Protein AF-A0A5P0ZU91-F1 (afdb_monomer)

Nearest PDB structures (foldseek):
  8chb-assembly1_B  TM=2.399E-01  e=6.945E+00  Bacillus subtilis

Organism: NCBI:txid2584183

InterPro domains:
  IPR060765 Conserved hypothetical integral membrane protein [PF27792] (5-206)

Foldseek 3Di:
DVVVVVVVVVVVVVVVVVVVVVVVVVCVCVPQLQDADQDPPPRDHHDVVSVVVVVVVVVLVVCCVPDPVSVVVCCCQCPVVLVVNLVVLLVVLLVVLVVCLVVDQDCDDDPLNLLLVCLVCVPDPVNVVNCVVVVVCVVVSVVLNVVCVVVVDSDSSVVLVVLSVVLVVVLVVVLVVCCVVPVVCSSVSSVVSSVVSNPDPCSSRD

Secondary structure (DSSP, 8-state):
-HHHHHHHHHHHHHHHHHHHHHHHHHHHHT-GGG-SS--TTT--PPPHHHHHHHHHHHHHHHHHHH-HHHHHHHIIIIIITHHHHHHHHHHHHHHHHHHHHHH------HHHHHHHHHHH-TT-HHHHHHHHH-GGGHHHHHHHHHHHHHHT---HHHHHHHHHHHHHHHHHHHHHHHHHH-GGGHHHHHHHHHHHHHH-GGGG--

Radius of gyration: 22.13 Å; Cα contacts (8 Å, |Δi|>4): 139; chains: 1; bounding box: 52×50×60 Å

Mean predicted aligned error: 8.79 Å

Solvent-accessible surface area (backbone atoms only — not comparable to full-atom values): 11276 Å² total; per-residue (Å²): 109,73,67,60,52,51,52,50,51,54,49,52,51,49,52,53,48,52,52,52,51,48,51,53,52,51,53,54,69,68,29,64,75,62,38,86,48,70,35,93,85,77,70,52,42,35,52,72,64,60,55,51,52,52,50,50,54,48,49,52,51,51,44,44,71,72,32,70,67,52,34,53,51,50,42,45,45,65,58,75,38,19,64,61,48,22,51,52,49,34,51,52,36,54,53,49,51,54,52,42,51,73,78,46,66,71,88,52,68,70,69,54,30,48,42,60,47,34,72,79,42,60,84,38,69,67,40,46,53,49,44,70,76,40,57,80,50,50,62,56,37,51,52,53,41,52,52,25,69,74,71,75,50,87,49,68,62,57,40,25,49,49,37,42,51,53,53,51,48,52,51,48,53,52,48,49,53,40,41,73,77,40,62,86,50,34,39,59,52,36,44,54,48,31,57,50,62,70,70,44,73,61,42,61,58,94

pLDDT: mean 86.0, std 11.94, range [52.81, 96.5]

Structure (mmCIF, N/CA/C/O backbone):
data_AF-A0A5P0ZU91-F1
#
_entry.id   AF-A0A5P0ZU91-F1
#
loop_
_atom_site.group_PDB
_atom_site.id
_atom_site.type_symbol
_atom_site.label_atom_id
_atom_site.label_alt_id
_atom_site.label_comp_id
_atom_site.label_asym_id
_atom_site.label_entity_id
_atom_site.label_seq_id
_atom_site.pdbx_PDB_ins_code
_atom_site.Cartn_x
_atom_site.Cartn_y
_atom_site.Cartn_z
_atom_site.occupancy
_atom_site.B_iso_or_equiv
_atom_site.auth_seq_id
_atom_site.auth_comp_id
_atom_site.auth_asym_id
_atom_site.auth_atom_id
_atom_site.pdbx_PDB_model_num
ATOM 1 N N . MET A 1 1 ? 18.262 -10.920 35.651 1.00 60.38 1 MET A N 1
ATOM 2 C CA . MET A 1 1 ? 18.968 -10.181 34.572 1.00 60.38 1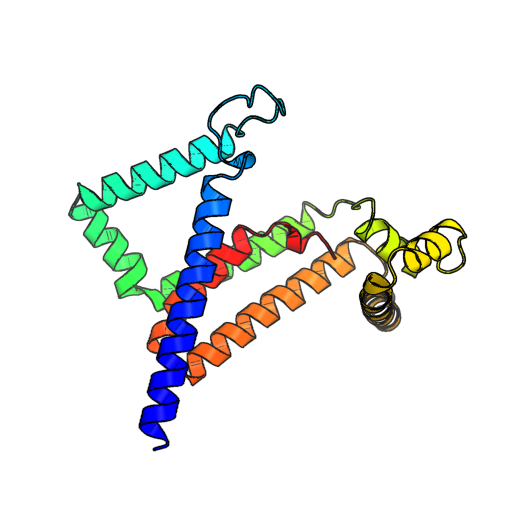 MET A CA 1
ATOM 3 C C . MET A 1 1 ? 18.193 -10.155 33.254 1.00 60.38 1 MET A C 1
ATOM 5 O O . MET A 1 1 ? 17.908 -9.066 32.777 1.00 60.38 1 MET A O 1
ATOM 9 N N . ARG A 1 2 ? 17.773 -11.308 32.711 1.00 70.50 2 ARG A N 1
ATOM 10 C CA . ARG A 1 2 ? 17.067 -11.428 31.415 1.00 70.50 2 ARG A CA 1
ATOM 11 C C . ARG A 1 2 ? 15.821 -10.535 31.274 1.00 70.50 2 ARG A C 1
ATOM 13 O O . ARG A 1 2 ? 15.643 -9.883 30.256 1.00 70.50 2 ARG A O 1
ATOM 20 N N . GLN A 1 3 ? 15.014 -10.431 32.329 1.00 78.44 3 GLN A N 1
ATOM 21 C CA . GLN A 1 3 ? 13.790 -9.619 32.344 1.00 78.44 3 GLN A CA 1
ATOM 22 C C . GLN A 1 3 ? 14.068 -8.106 32.416 1.00 78.44 3 GLN A C 1
ATOM 24 O O . GLN A 1 3 ? 13.393 -7.325 31.757 1.00 78.44 3 GLN A O 1
ATOM 29 N N . LYS A 1 4 ? 15.108 -7.688 33.157 1.00 78.00 4 LYS A N 1
ATOM 30 C CA . LYS A 1 4 ? 15.553 -6.282 33.198 1.00 78.00 4 LYS A CA 1
ATOM 31 C C . LYS A 1 4 ? 16.120 -5.844 31.845 1.00 78.00 4 LYS A C 1
ATOM 33 O O . LYS A 1 4 ? 15.779 -4.765 31.381 1.00 78.00 4 LYS A O 1
ATOM 38 N N . LEU A 1 5 ? 16.913 -6.705 31.198 1.00 82.38 5 LEU A N 1
ATOM 39 C CA . LEU A 1 5 ? 17.454 -6.459 29.858 1.00 82.38 5 LEU A CA 1
ATOM 40 C C . LEU A 1 5 ? 16.337 -6.373 28.803 1.00 82.38 5 LEU A C 1
ATOM 42 O O . LEU A 1 5 ? 16.331 -5.453 27.993 1.00 82.38 5 LEU A O 1
ATOM 46 N N . PHE A 1 6 ? 15.361 -7.286 28.850 1.00 84.88 6 PHE A N 1
ATOM 47 C CA . PHE A 1 6 ? 14.199 -7.270 27.957 1.00 84.88 6 PHE A CA 1
ATOM 48 C C . PHE A 1 6 ? 13.349 -6.005 28.136 1.00 84.88 6 PHE A C 1
ATOM 50 O O . PHE A 1 6 ? 12.996 -5.352 27.158 1.00 84.88 6 PHE A O 1
ATOM 57 N N . ASN A 1 7 ? 13.065 -5.617 29.382 1.00 86.50 7 ASN A N 1
ATOM 58 C CA . ASN A 1 7 ? 12.295 -4.407 29.671 1.00 86.50 7 ASN A CA 1
ATOM 59 C C . ASN A 1 7 ? 13.041 -3.138 29.248 1.00 86.50 7 ASN A C 1
ATOM 61 O O . ASN A 1 7 ? 12.424 -2.242 28.679 1.00 86.50 7 ASN A O 1
ATOM 65 N N . PHE A 1 8 ? 14.355 -3.080 29.482 1.00 90.19 8 PHE A N 1
ATOM 66 C CA . PHE A 1 8 ? 15.200 -1.982 29.021 1.00 90.19 8 PHE A CA 1
ATOM 67 C C . PHE A 1 8 ? 15.188 -1.884 27.492 1.00 90.19 8 PHE A C 1
ATOM 69 O O . PHE A 1 8 ? 14.851 -0.835 26.959 1.00 90.19 8 PHE A O 1
ATOM 76 N N . SER A 1 9 ? 15.437 -2.993 26.787 1.00 88.44 9 SER A N 1
ATOM 77 C CA . SER A 1 9 ? 15.408 -3.047 25.321 1.00 88.44 9 SER A CA 1
ATOM 78 C C . SER A 1 9 ? 14.051 -2.623 24.749 1.00 88.44 9 SER A C 1
ATOM 80 O O . SER A 1 9 ? 13.999 -1.779 23.859 1.00 88.44 9 SER A O 1
ATOM 82 N N . ASN A 1 10 ? 12.945 -3.130 25.300 1.00 89.19 10 ASN A N 1
ATOM 83 C CA . ASN A 1 10 ? 11.598 -2.751 24.873 1.00 89.19 10 ASN A CA 1
ATOM 84 C C . ASN A 1 10 ? 11.316 -1.260 25.125 1.00 89.19 10 ASN A C 1
ATOM 86 O O . ASN A 1 10 ? 10.694 -0.592 24.302 1.00 89.19 10 ASN A O 1
ATOM 90 N N . HIS A 1 11 ? 11.786 -0.714 26.249 1.00 91.38 11 HIS A N 1
ATOM 91 C CA . HIS A 1 11 ? 11.653 0.710 26.538 1.00 91.38 11 HIS A CA 1
ATOM 92 C C . HIS A 1 11 ? 12.468 1.561 25.557 1.00 91.38 11 HIS A C 1
ATOM 94 O O . HIS A 1 11 ? 11.919 2.483 24.960 1.00 91.38 11 HIS A O 1
ATOM 100 N N . SER A 1 12 ? 13.734 1.212 25.317 1.00 91.56 12 SER A N 1
ATOM 101 C CA . SER A 1 12 ? 14.592 1.894 24.343 1.00 91.56 12 SER A CA 1
ATOM 102 C C . SER A 1 12 ? 14.004 1.852 22.932 1.00 91.56 12 SER A C 1
ATOM 104 O O . SER A 1 12 ? 13.949 2.884 22.270 1.00 91.56 12 SER A O 1
ATOM 106 N N . LEU A 1 13 ? 13.496 0.694 22.490 1.00 91.06 13 LEU A N 1
ATOM 107 C CA . LEU A 1 13 ? 12.830 0.553 21.192 1.00 91.06 13 LEU A CA 1
ATOM 108 C C . LEU A 1 13 ? 11.605 1.462 21.078 1.00 91.06 13 LEU A C 1
ATOM 110 O O . LEU A 1 13 ? 11.437 2.123 20.059 1.00 91.06 13 LEU A O 1
ATOM 114 N N . LYS A 1 14 ? 10.777 1.547 22.125 1.00 92.00 14 LYS A N 1
ATOM 115 C CA . LYS A 1 14 ? 9.625 2.460 22.145 1.00 92.00 14 LYS A CA 1
ATOM 116 C C . LYS A 1 14 ? 10.047 3.921 22.076 1.00 92.00 14 LYS A C 1
ATOM 118 O O . LYS A 1 14 ? 9.427 4.678 21.343 1.00 92.00 14 LYS A O 1
ATOM 123 N N . VAL A 1 15 ? 11.091 4.315 22.806 1.00 94.44 15 VAL A N 1
ATOM 124 C CA . VAL A 1 15 ? 11.607 5.692 22.773 1.00 94.44 15 VAL A CA 1
ATOM 125 C C . VAL A 1 15 ? 12.095 6.047 21.369 1.00 94.44 15 VAL A C 1
ATOM 127 O O . VAL A 1 15 ? 11.668 7.061 20.824 1.00 94.44 15 VAL A O 1
ATOM 130 N N . ILE A 1 16 ? 12.917 5.190 20.754 1.00 94.06 16 ILE A N 1
ATOM 131 C CA . ILE A 1 16 ? 13.399 5.394 19.380 1.00 94.06 16 ILE A CA 1
ATOM 132 C C . ILE A 1 16 ? 12.218 5.466 18.408 1.00 94.06 16 ILE A C 1
ATOM 134 O O . ILE A 1 16 ? 12.143 6.392 17.603 1.00 94.06 16 ILE A O 1
ATOM 138 N N . PHE A 1 17 ? 11.266 4.536 18.516 1.00 91.56 17 PHE A N 1
ATOM 139 C CA . PHE A 1 17 ? 10.064 4.522 17.687 1.00 91.56 17 PHE A CA 1
ATOM 140 C C . PHE A 1 17 ? 9.260 5.819 17.824 1.00 91.56 17 PHE A C 1
ATOM 142 O O . PHE A 1 17 ? 8.906 6.415 16.814 1.00 91.56 17 PHE A O 1
ATOM 149 N N . TYR A 1 18 ? 9.010 6.299 19.045 1.00 92.31 18 TYR A N 1
ATOM 150 C CA . TYR A 1 18 ? 8.267 7.540 19.260 1.00 92.31 18 TYR A CA 1
ATOM 151 C C . TYR A 1 18 ? 9.002 8.766 18.726 1.00 92.31 18 TYR A C 1
ATOM 153 O O . TYR A 1 18 ? 8.351 9.637 18.154 1.00 92.31 18 TYR A O 1
ATOM 161 N N . ILE A 1 19 ? 10.331 8.835 18.855 1.00 94.38 19 ILE A N 1
ATOM 162 C CA . ILE A 1 19 ? 11.127 9.927 18.278 1.00 94.38 19 ILE A CA 1
ATOM 163 C C . ILE A 1 19 ? 10.996 9.921 16.755 1.00 94.38 19 ILE A C 1
ATOM 165 O O . ILE A 1 19 ? 10.623 10.938 16.174 1.00 94.38 19 ILE A O 1
ATOM 169 N N . LEU A 1 20 ? 11.249 8.777 16.113 1.00 91.31 20 LEU A N 1
ATOM 170 C CA . LEU A 1 20 ? 11.161 8.653 14.657 1.00 91.31 20 LEU A CA 1
ATOM 171 C C . LEU A 1 20 ? 9.749 8.960 14.158 1.00 91.31 20 LEU A C 1
ATOM 173 O O . LEU A 1 20 ? 9.591 9.742 13.229 1.00 91.31 20 LEU A O 1
ATOM 177 N N . PHE A 1 21 ? 8.725 8.423 14.820 1.00 87.56 21 PHE A N 1
ATOM 178 C CA . PHE A 1 21 ? 7.332 8.671 14.466 1.00 87.56 21 PHE A CA 1
ATOM 179 C C . PHE A 1 21 ? 6.947 10.148 14.629 1.00 87.56 21 PHE A C 1
ATOM 181 O O . PHE A 1 21 ? 6.262 10.709 13.775 1.00 87.56 21 PHE A O 1
ATOM 188 N N . THR A 1 22 ? 7.430 10.807 15.687 1.00 89.94 22 THR A N 1
ATOM 189 C CA . THR A 1 22 ? 7.217 12.247 15.901 1.00 89.94 22 THR A CA 1
ATOM 190 C C . THR A 1 22 ? 7.890 13.069 14.808 1.00 89.94 22 THR A C 1
ATOM 192 O O . THR A 1 22 ? 7.272 13.988 14.277 1.00 89.94 22 THR A O 1
ATOM 195 N N . LEU A 1 23 ? 9.123 12.723 14.424 1.00 87.69 23 LEU A N 1
ATOM 196 C CA . LEU A 1 23 ? 9.821 13.370 13.312 1.00 87.69 23 LEU A CA 1
ATOM 197 C C . LEU A 1 23 ? 9.070 13.172 11.992 1.00 87.69 23 LEU A C 1
ATOM 199 O O . LEU A 1 23 ? 8.860 14.141 11.270 1.00 87.69 23 LEU A O 1
ATOM 203 N N . THR A 1 24 ? 8.603 11.955 11.696 1.00 85.31 24 THR A N 1
ATOM 204 C CA . THR A 1 24 ? 7.771 11.682 10.516 1.00 85.31 24 THR A CA 1
ATOM 205 C C . THR A 1 24 ? 6.521 12.557 10.508 1.00 85.31 24 THR A C 1
ATOM 207 O O . THR A 1 24 ? 6.212 13.167 9.488 1.00 85.31 24 THR A O 1
ATOM 210 N N . PHE A 1 25 ? 5.826 12.671 11.641 1.00 80.38 25 PHE A N 1
ATOM 211 C CA . PHE A 1 25 ? 4.636 13.511 11.752 1.00 80.38 25 PHE A CA 1
ATOM 212 C C . PHE A 1 25 ? 4.958 15.003 11.585 1.00 80.38 25 PHE A C 1
ATOM 214 O O . PHE A 1 25 ? 4.261 15.704 10.857 1.00 80.38 25 PHE A O 1
ATOM 221 N N . PHE A 1 26 ? 6.043 15.484 12.195 1.00 81.88 26 PHE A N 1
ATOM 222 C CA . PHE A 1 26 ? 6.505 16.864 12.055 1.00 81.88 26 PHE A CA 1
ATOM 223 C C . PHE A 1 26 ? 6.854 17.209 10.600 1.00 81.88 26 PHE A C 1
ATOM 225 O O . PHE A 1 26 ? 6.400 18.230 10.082 1.00 81.88 26 PHE A O 1
ATOM 232 N N . PHE A 1 27 ? 7.599 16.345 9.905 1.00 79.88 27 PHE A N 1
ATOM 233 C CA . PHE A 1 27 ? 7.937 16.548 8.493 1.00 79.88 27 PHE A CA 1
ATOM 234 C C . PHE A 1 27 ? 6.729 16.409 7.567 1.00 79.88 27 PHE A C 1
ATOM 236 O O . PHE A 1 27 ? 6.636 17.133 6.580 1.00 79.88 27 PHE A O 1
ATOM 243 N N . ALA A 1 28 ? 5.775 15.535 7.893 1.00 74.75 28 ALA A N 1
ATOM 244 C CA . ALA A 1 28 ? 4.511 15.469 7.173 1.00 74.75 28 ALA A CA 1
ATOM 245 C C . ALA A 1 28 ? 3.740 16.792 7.311 1.00 74.75 28 ALA A C 1
ATOM 247 O O . ALA A 1 28 ? 3.370 17.380 6.304 1.00 74.75 28 ALA A O 1
ATOM 248 N N . LEU A 1 29 ? 3.573 17.318 8.529 1.00 69.50 29 LEU A N 1
ATOM 249 C CA . LEU A 1 29 ? 2.865 18.584 8.768 1.00 69.50 29 LEU A CA 1
ATOM 250 C C . LEU A 1 29 ? 3.550 19.806 8.148 1.00 69.50 29 LEU A C 1
ATOM 252 O O . LEU A 1 29 ? 2.875 20.739 7.727 1.00 69.50 29 LEU A O 1
ATOM 256 N N . THR A 1 30 ? 4.880 19.807 8.098 1.00 69.69 30 THR A N 1
ATOM 257 C CA . THR A 1 30 ? 5.675 20.878 7.475 1.00 69.69 30 THR A CA 1
ATOM 258 C C . THR A 1 30 ? 5.903 20.656 5.979 1.00 69.69 30 THR A C 1
ATOM 260 O O . THR A 1 30 ? 6.582 21.455 5.333 1.00 69.69 30 THR A O 1
ATOM 263 N N . SER A 1 31 ? 5.328 19.592 5.406 1.00 71.12 31 SER A N 1
ATOM 264 C CA . SER A 1 31 ? 5.441 19.307 3.982 1.00 71.12 31 SER A CA 1
ATOM 265 C C . SER A 1 31 ? 4.812 20.438 3.165 1.00 71.12 31 SER A C 1
ATOM 267 O O . SER A 1 31 ? 3.667 20.816 3.430 1.00 71.12 31 SER A O 1
ATOM 269 N N . PRO A 1 32 ? 5.487 20.932 2.112 1.00 66.62 32 PRO A N 1
ATOM 270 C CA . PRO A 1 32 ? 4.914 21.941 1.226 1.00 66.62 32 PRO A CA 1
ATOM 271 C C . PRO A 1 32 ? 3.617 21.470 0.551 1.00 66.62 32 PRO A C 1
ATOM 273 O O . PRO A 1 32 ? 2.788 22.298 0.194 1.00 66.62 32 PRO A O 1
ATOM 276 N N . ASN A 1 33 ? 3.396 20.153 0.457 1.00 63.88 33 ASN A N 1
ATOM 277 C CA . ASN A 1 33 ? 2.173 19.560 -0.090 1.00 63.88 33 ASN A CA 1
ATOM 278 C C . ASN A 1 33 ? 0.939 19.727 0.820 1.00 63.88 33 ASN A C 1
ATOM 280 O O . ASN A 1 33 ? -0.178 19.489 0.369 1.00 63.88 33 ASN A O 1
ATOM 284 N N . LEU A 1 34 ? 1.128 20.100 2.092 1.00 58.69 34 LEU A N 1
ATOM 285 C CA . LEU A 1 34 ? 0.064 20.319 3.081 1.00 58.69 34 LEU A CA 1
ATOM 286 C C . LEU A 1 34 ? -0.166 21.808 3.403 1.00 58.69 34 LEU A C 1
ATOM 288 O O . LEU A 1 34 ? -1.088 22.131 4.152 1.00 58.69 34 LEU A O 1
ATOM 292 N N . ILE A 1 35 ? 0.624 22.723 2.825 1.00 60.38 35 ILE A N 1
ATOM 293 C CA . ILE A 1 35 ? 0.471 24.172 3.024 1.00 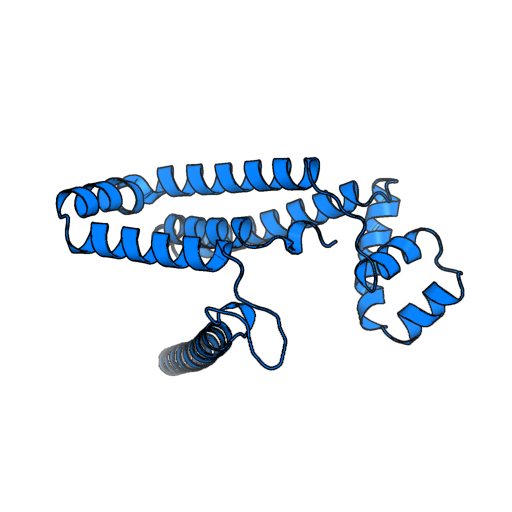60.38 35 ILE A CA 1
ATOM 294 C C . ILE A 1 35 ? -0.768 24.664 2.273 1.00 60.38 35 ILE A C 1
ATOM 296 O O . ILE A 1 35 ? -0.815 24.605 1.046 1.00 60.38 35 ILE A O 1
ATOM 300 N N . LEU A 1 36 ? -1.765 25.157 3.014 1.00 56.59 36 LEU A N 1
ATOM 301 C CA . LEU A 1 36 ? -3.002 25.738 2.481 1.00 56.59 36 LEU A CA 1
ATOM 302 C C . LEU A 1 36 ? -2.727 27.038 1.704 1.00 56.59 36 LEU A C 1
ATOM 304 O O . LEU A 1 36 ? -2.353 28.041 2.307 1.00 56.59 36 LEU A O 1
ATOM 308 N N . GLY A 1 37 ? -2.945 27.019 0.383 1.00 57.22 37 GLY A N 1
ATOM 309 C CA . GLY A 1 37 ? -2.716 28.152 -0.527 1.00 57.22 37 GLY A CA 1
ATOM 310 C C . GLY A 1 37 ? -1.438 28.043 -1.368 1.00 57.22 37 GLY A C 1
ATOM 311 O O . GLY A 1 37 ? -0.634 27.131 -1.183 1.00 57.22 37 GLY A O 1
ATOM 312 N N . ASP A 1 38 ? -1.263 28.962 -2.321 1.00 55.81 38 ASP A N 1
ATOM 313 C CA . ASP A 1 38 ? -0.075 29.005 -3.179 1.00 55.81 38 ASP A CA 1
ATOM 314 C C . ASP A 1 38 ? 1.176 29.329 -2.359 1.00 55.81 38 ASP A C 1
ATOM 316 O O . ASP A 1 38 ? 1.286 30.378 -1.720 1.00 55.81 38 ASP A O 1
ATOM 320 N N . ASN A 1 39 ? 2.163 28.438 -2.408 1.00 55.66 39 ASN A N 1
ATOM 321 C CA . ASN A 1 39 ? 3.484 28.735 -1.884 1.00 55.66 39 ASN A CA 1
ATOM 322 C C . ASN A 1 39 ? 4.159 29.781 -2.789 1.00 55.66 39 ASN A C 1
ATOM 324 O O . ASN A 1 39 ? 4.416 29.519 -3.965 1.00 55.66 39 ASN A O 1
ATOM 328 N N . ALA A 1 40 ? 4.478 30.957 -2.240 1.00 55.75 40 ALA A N 1
ATOM 329 C CA . ALA A 1 40 ? 5.068 32.075 -2.982 1.00 55.75 40 ALA A CA 1
ATOM 330 C C . ALA A 1 40 ? 6.418 31.744 -3.656 1.00 55.75 40 ALA A C 1
ATOM 332 O O . ALA A 1 40 ? 6.814 32.429 -4.597 1.00 55.75 40 ALA A O 1
ATOM 333 N N . VAL A 1 41 ? 7.116 30.697 -3.197 1.00 56.94 41 VAL A N 1
ATOM 334 C CA . VAL A 1 41 ? 8.435 30.289 -3.708 1.00 56.94 41 VAL A CA 1
ATOM 335 C C . VAL A 1 41 ? 8.329 29.141 -4.713 1.00 56.94 41 VAL A C 1
ATOM 337 O O . VAL A 1 41 ? 8.971 29.183 -5.758 1.00 56.94 41 VAL A O 1
ATOM 340 N N . THR A 1 42 ? 7.518 28.117 -4.431 1.00 56.88 42 THR A N 1
ATOM 341 C CA . THR A 1 42 ? 7.423 26.922 -5.292 1.00 56.88 42 THR A CA 1
ATOM 342 C C . THR A 1 42 ? 6.265 26.971 -6.287 1.00 56.88 42 THR A C 1
ATOM 344 O O . THR A 1 42 ? 6.245 26.157 -7.205 1.00 56.88 42 THR A O 1
ATOM 347 N N . LYS A 1 43 ? 5.303 27.896 -6.123 1.00 54.56 43 LYS A N 1
ATOM 348 C CA . LYS A 1 43 ? 4.022 27.959 -6.862 1.00 54.56 43 LYS A CA 1
ATOM 349 C C . LYS A 1 43 ? 3.218 26.650 -6.847 1.00 54.56 43 LYS A C 1
ATOM 351 O O . LYS A 1 43 ? 2.323 26.460 -7.663 1.00 54.56 43 LYS A O 1
ATOM 356 N N . ILE A 1 44 ? 3.547 25.738 -5.934 1.00 53.16 44 ILE A N 1
ATOM 357 C CA . ILE A 1 44 ? 2.823 24.490 -5.718 1.00 53.16 44 ILE A CA 1
ATOM 358 C C . ILE A 1 44 ? 1.935 24.741 -4.507 1.00 53.16 44 ILE A C 1
ATOM 360 O O . ILE A 1 44 ? 2.423 24.802 -3.378 1.00 53.16 44 ILE A O 1
ATOM 364 N N . GLY A 1 45 ? 0.652 24.979 -4.765 1.00 52.81 45 GLY A N 1
ATOM 365 C CA . GLY A 1 45 ? -0.374 25.070 -3.738 1.00 52.81 45 GLY A CA 1
ATOM 366 C C . GLY A 1 45 ? -0.926 23.697 -3.363 1.00 52.81 45 GLY A C 1
ATOM 367 O O . GLY A 1 45 ? -0.878 22.743 -4.144 1.00 52.81 45 GLY A O 1
ATOM 368 N N . THR A 1 46 ? -1.485 23.596 -2.162 1.00 53.78 46 THR A N 1
ATOM 369 C CA . THR A 1 46 ? -2.381 22.486 -1.796 1.00 53.78 46 THR A CA 1
ATOM 370 C C . THR A 1 46 ? -3.492 22.355 -2.828 1.00 53.78 46 THR A C 1
ATOM 372 O O . THR A 1 46 ? -4.186 23.313 -3.169 1.00 53.78 46 THR A O 1
ATOM 375 N N . THR A 1 47 ? -3.695 21.138 -3.318 1.00 61.53 47 THR A N 1
ATOM 376 C CA . THR A 1 47 ? -4.818 20.838 -4.203 1.00 61.53 47 THR A CA 1
ATOM 377 C C . THR A 1 47 ? -6.120 20.907 -3.401 1.00 61.53 47 THR A C 1
ATOM 379 O O . THR A 1 47 ? -6.171 20.488 -2.249 1.00 61.53 47 THR A O 1
ATOM 382 N N . ALA A 1 48 ? -7.213 21.392 -4.001 1.00 64.06 48 ALA A N 1
ATOM 383 C CA . ALA A 1 48 ? -8.542 21.4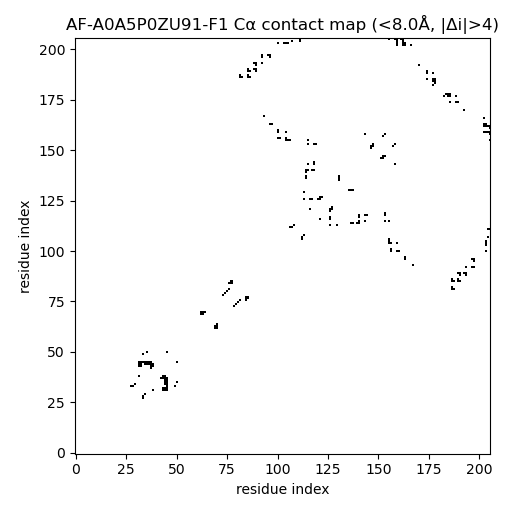23 -3.365 1.00 64.06 48 ALA A CA 1
ATOM 384 C C . ALA A 1 48 ? -8.928 20.081 -2.699 1.00 64.06 48 ALA A C 1
ATOM 386 O O . ALA A 1 48 ? -9.638 20.052 -1.697 1.00 64.06 48 ALA A O 1
ATOM 387 N N . VAL A 1 49 ? -8.386 18.978 -3.223 1.00 67.50 49 VAL A N 1
ATOM 388 C CA . VAL A 1 49 ? -8.484 17.620 -2.687 1.00 67.50 49 VAL A CA 1
ATOM 389 C C . VAL A 1 49 ? -7.984 17.518 -1.241 1.00 67.50 49 VAL A C 1
ATOM 391 O O . VAL A 1 49 ? -8.735 17.051 -0.387 1.00 67.50 49 VAL A O 1
ATOM 394 N N . SER A 1 50 ? -6.767 17.974 -0.919 1.00 69.19 50 SER A N 1
ATOM 395 C CA . SER A 1 50 ? -6.231 17.878 0.450 1.00 69.19 50 SER A CA 1
ATOM 396 C C . SER A 1 50 ? -7.049 18.709 1.438 1.00 69.19 50 SER A C 1
ATOM 398 O O . SER A 1 50 ? -7.315 18.261 2.552 1.00 69.19 50 SER A O 1
ATOM 400 N N . THR A 1 51 ? -7.522 19.883 1.013 1.00 72.75 51 THR A N 1
ATOM 401 C CA . THR A 1 51 ? -8.402 20.741 1.818 1.00 72.75 51 THR A CA 1
ATOM 402 C C . THR A 1 51 ? -9.734 20.057 2.114 1.00 72.75 51 THR A C 1
ATOM 404 O O . THR A 1 51 ? -10.169 20.037 3.264 1.00 72.75 51 THR A O 1
ATOM 407 N N . ILE A 1 52 ? -10.362 19.440 1.107 1.00 78.88 52 ILE A N 1
ATOM 408 C CA . ILE A 1 52 ? -11.604 18.672 1.279 1.00 78.88 52 ILE A CA 1
ATOM 409 C C . ILE A 1 52 ? -11.388 17.510 2.253 1.00 78.88 52 ILE A C 1
ATOM 411 O O . ILE A 1 52 ? -12.198 17.322 3.159 1.00 78.88 52 ILE A O 1
ATOM 415 N N . PHE A 1 53 ? -10.288 16.764 2.121 1.00 79.94 53 PHE A N 1
ATOM 416 C CA . PHE A 1 53 ? -9.965 15.667 3.036 1.00 79.94 53 PHE A CA 1
ATOM 417 C C . PHE A 1 53 ? -9.795 16.141 4.484 1.00 79.94 53 PHE A C 1
ATOM 419 O O . PHE A 1 53 ? -10.358 15.529 5.393 1.00 79.94 53 PHE A O 1
ATOM 426 N N . LEU A 1 54 ? -9.071 17.242 4.710 1.00 80.94 54 LEU A N 1
ATOM 427 C CA . LEU A 1 54 ? -8.886 17.812 6.048 1.00 80.94 54 LEU A CA 1
ATOM 428 C C . LEU A 1 54 ? -10.208 18.308 6.648 1.00 80.94 54 LEU A C 1
ATOM 430 O O . LEU A 1 54 ? -10.489 18.039 7.816 1.00 80.94 54 LEU A O 1
ATOM 434 N N . LEU A 1 55 ? -11.045 18.980 5.851 1.00 84.06 55 LEU A N 1
ATOM 435 C CA . LEU A 1 55 ? -12.365 19.441 6.288 1.00 84.06 55 LEU A CA 1
ATOM 436 C C . LEU A 1 55 ? -13.292 18.271 6.625 1.00 84.06 55 LEU A C 1
ATOM 438 O O . LEU A 1 55 ? -13.965 18.311 7.653 1.00 84.06 55 LEU A O 1
ATOM 442 N N . LEU A 1 56 ? -13.300 17.210 5.813 1.00 88.19 56 LEU A N 1
ATOM 443 C CA . LEU A 1 56 ? -14.064 15.993 6.093 1.00 88.19 56 LEU A CA 1
ATOM 444 C C . LEU A 1 56 ? -13.586 15.315 7.379 1.00 88.19 56 LEU A C 1
ATOM 446 O O . LEU A 1 56 ? -14.410 14.954 8.219 1.00 88.19 56 LEU A O 1
ATOM 450 N N . ALA A 1 57 ? -12.271 15.183 7.571 1.00 86.75 57 ALA A N 1
ATOM 451 C CA . ALA A 1 57 ? -11.706 14.616 8.791 1.00 86.75 57 ALA A CA 1
ATOM 452 C C . ALA A 1 57 ? -12.100 15.437 10.032 1.00 86.75 57 ALA A C 1
ATOM 454 O O . ALA A 1 57 ? -12.558 14.872 11.029 1.00 86.75 57 ALA A O 1
ATOM 455 N N . GLY A 1 58 ? -11.999 16.768 9.951 1.00 88.25 58 GLY A N 1
ATOM 456 C CA . GLY A 1 58 ? -12.425 17.681 11.012 1.00 88.25 58 GLY A CA 1
ATOM 457 C C . GLY A 1 58 ? -13.928 17.607 11.295 1.00 88.25 58 GLY A C 1
ATOM 458 O O . GLY A 1 58 ? -14.335 17.531 12.454 1.00 88.25 58 GLY A O 1
ATOM 459 N N . ALA A 1 59 ? -14.760 17.552 10.253 1.00 90.56 59 ALA A N 1
ATOM 460 C CA . ALA A 1 59 ? -16.209 17.424 10.382 1.00 90.56 59 ALA A CA 1
ATOM 461 C C . ALA A 1 59 ? -16.609 16.100 11.050 1.00 90.56 59 ALA A C 1
ATOM 463 O O . ALA A 1 59 ? -17.440 16.099 11.958 1.00 90.56 59 ALA A O 1
ATOM 464 N N . ILE A 1 60 ? -15.987 14.981 10.659 1.00 90.31 60 ILE A N 1
ATOM 465 C CA . ILE A 1 60 ? -16.203 13.672 11.292 1.00 90.31 60 ILE A CA 1
ATOM 466 C C . ILE A 1 60 ? -15.782 13.723 12.762 1.00 90.31 60 ILE A C 1
ATOM 468 O O . ILE A 1 60 ? -16.530 13.266 13.626 1.00 90.31 60 ILE A O 1
ATOM 472 N N . PHE A 1 61 ? -14.623 14.309 13.069 1.00 91.62 61 PHE A N 1
ATOM 473 C CA . PHE A 1 61 ? -14.156 14.449 14.446 1.00 91.62 61 PHE A CA 1
ATOM 474 C C . PHE A 1 61 ? -15.142 15.251 15.309 1.00 91.62 61 PHE A C 1
ATOM 476 O O . PHE A 1 61 ? -15.554 1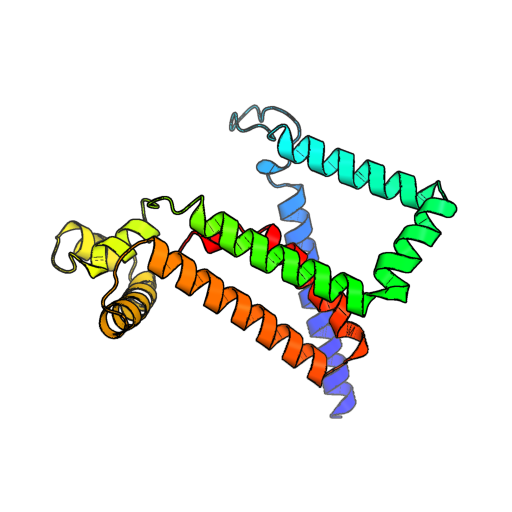4.782 16.371 1.00 91.62 61 PHE A O 1
ATOM 483 N 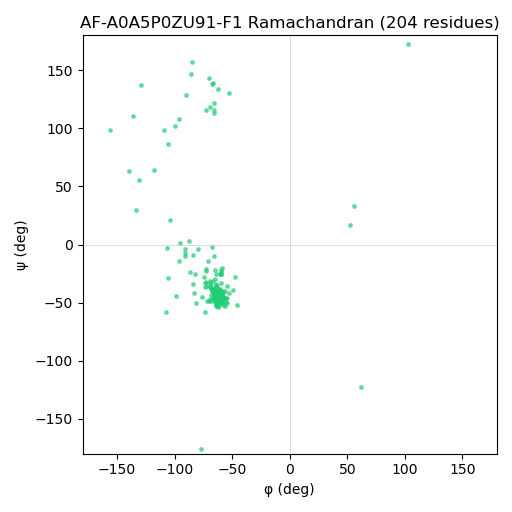N . LEU A 1 62 ? -15.579 16.421 14.833 1.00 91.50 62 LEU A N 1
ATOM 484 C CA . LEU A 1 62 ? -16.559 17.256 15.531 1.00 91.50 62 LEU A CA 1
ATOM 485 C C . LEU A 1 62 ? -17.898 16.534 15.712 1.00 91.50 62 LEU A C 1
ATOM 487 O O . LEU A 1 62 ? -18.473 16.571 16.798 1.00 91.50 62 LEU A O 1
ATOM 491 N N . LEU A 1 63 ? -18.374 15.827 14.686 1.00 93.38 63 LEU A N 1
ATOM 492 C CA . LEU A 1 63 ? -19.601 15.033 14.751 1.00 93.38 63 LEU A CA 1
ATOM 493 C C . LEU A 1 63 ? -19.514 13.951 15.836 1.00 93.38 63 LEU A C 1
ATOM 495 O O . LEU A 1 63 ? -20.455 13.782 16.613 1.00 93.38 63 LEU A O 1
ATOM 499 N N . LEU A 1 64 ? -18.382 13.250 15.927 1.00 91.38 64 LEU A N 1
ATOM 500 C CA . LEU A 1 64 ? -18.142 12.229 16.948 1.00 91.38 64 LEU A CA 1
ATOM 501 C C . LEU A 1 64 ? -17.983 12.810 18.356 1.00 91.38 64 LEU A C 1
ATOM 503 O O . LEU A 1 64 ? -18.343 12.139 19.324 1.00 91.38 64 LEU A O 1
ATOM 507 N N . TYR A 1 65 ? -17.453 14.028 18.474 1.00 91.75 65 TYR A N 1
ATOM 508 C CA . TYR A 1 65 ? -17.278 14.714 19.752 1.00 91.75 65 TYR A CA 1
ATOM 509 C C . TYR A 1 65 ? -18.600 15.277 20.293 1.00 91.75 65 TYR A C 1
ATOM 511 O O . TYR A 1 65 ? -18.925 15.097 21.465 1.00 91.75 65 TYR A O 1
ATOM 519 N N . VAL A 1 66 ? -19.389 15.929 19.436 1.00 93.44 66 VAL A N 1
ATOM 520 C CA . VAL A 1 66 ? -20.618 16.634 19.829 1.00 93.44 66 VAL A CA 1
ATOM 521 C C . VAL A 1 66 ? -21.813 15.680 19.930 1.00 93.44 66 VAL A C 1
ATOM 523 O O . VAL A 1 66 ? -22.609 15.768 20.867 1.00 93.44 66 VAL A O 1
ATOM 526 N N . SER A 1 67 ? -21.966 14.743 18.986 1.00 93.94 67 SER A N 1
ATOM 527 C CA . SER A 1 67 ? -23.147 13.876 18.916 1.00 93.94 67 SER A CA 1
ATOM 528 C C . SER A 1 67 ? -22.916 12.523 19.585 1.00 93.94 67 SER A C 1
ATOM 530 O O . SER A 1 67 ? -22.279 11.619 19.038 1.00 93.94 67 SER A O 1
ATOM 532 N N . LYS A 1 68 ? -23.552 12.320 20.746 1.00 91.62 68 LYS A N 1
ATOM 533 C CA . LYS A 1 68 ? -23.562 11.020 21.447 1.00 91.62 68 LYS A CA 1
ATOM 534 C C . LYS A 1 68 ? -24.165 9.899 20.594 1.00 91.62 68 LYS A C 1
ATOM 536 O O . LYS A 1 68 ? -23.751 8.746 20.716 1.00 91.62 68 LYS A O 1
ATOM 541 N N . THR A 1 69 ? -25.143 10.217 19.746 1.00 93.12 69 THR A N 1
ATOM 542 C CA . THR A 1 69 ? -25.778 9.245 18.845 1.00 93.12 69 THR A CA 1
ATOM 543 C C . THR A 1 69 ? -24.804 8.799 17.760 1.00 93.12 69 THR A C 1
ATOM 545 O O . THR A 1 69 ? -24.636 7.596 17.559 1.00 93.12 69 THR A O 1
ATOM 548 N N . ALA A 1 70 ? -24.104 9.747 17.127 1.00 90.88 70 ALA A N 1
ATOM 549 C CA . ALA A 1 70 ? -23.074 9.435 16.141 1.00 90.88 70 ALA A CA 1
ATOM 550 C C . ALA A 1 70 ? -21.934 8.626 16.768 1.00 90.88 70 ALA A C 1
ATOM 552 O O . ALA A 1 70 ? -21.561 7.580 16.243 1.00 90.88 70 ALA A O 1
ATOM 553 N N . HIS A 1 71 ? -21.452 9.032 17.945 1.00 91.50 71 HIS A N 1
ATOM 554 C CA . HIS A 1 71 ? -20.426 8.292 18.673 1.00 91.50 71 HIS A CA 1
ATOM 555 C C . HIS A 1 71 ? -20.831 6.833 18.936 1.00 91.50 71 HIS A C 1
ATOM 557 O O . HIS A 1 71 ? -20.083 5.912 18.613 1.00 91.50 71 HIS A O 1
ATOM 563 N N . LYS A 1 72 ? -22.041 6.594 19.469 1.00 92.69 72 LYS A N 1
ATOM 564 C CA . LYS A 1 72 ? -22.552 5.232 19.718 1.00 92.69 72 LYS A CA 1
ATOM 565 C C . LYS A 1 72 ? -22.660 4.411 18.433 1.00 92.69 72 LYS A C 1
ATOM 567 O O . LYS A 1 72 ? -22.362 3.216 18.449 1.00 92.69 72 LYS A O 1
ATOM 572 N N . PHE A 1 73 ? -23.082 5.034 17.334 1.00 93.00 73 PHE A N 1
ATOM 573 C CA . PHE A 1 73 ? -23.180 4.387 16.029 1.00 93.00 73 PHE A CA 1
ATOM 574 C C . PHE A 1 73 ? -21.804 3.957 15.503 1.00 93.00 73 PHE A C 1
ATOM 576 O O . PHE A 1 73 ? -21.604 2.776 15.216 1.00 93.00 73 PHE A O 1
ATOM 583 N N . PHE A 1 74 ? -20.828 4.868 15.470 1.00 91.31 74 PHE A N 1
ATOM 584 C CA . PHE A 1 74 ? -19.460 4.560 15.043 1.00 91.31 74 PHE A CA 1
ATOM 585 C C . PHE A 1 74 ? -18.789 3.537 15.963 1.00 91.31 74 PHE A C 1
ATOM 587 O O . PHE A 1 74 ? -18.164 2.598 15.477 1.00 91.31 74 PHE A O 1
ATOM 594 N N . TYR A 1 75 ? -18.980 3.643 17.279 1.00 92.38 75 TYR A N 1
ATOM 595 C CA . TYR A 1 75 ? -18.485 2.651 18.232 1.00 92.38 75 TYR A CA 1
ATOM 596 C C . TYR A 1 75 ? -19.061 1.256 17.949 1.00 92.38 75 TYR A C 1
ATOM 598 O O . TYR A 1 75 ? -18.337 0.260 17.945 1.00 92.38 75 TYR A O 1
ATOM 606 N N . LYS A 1 76 ? -20.362 1.157 17.650 1.00 93.62 76 LYS A N 1
ATOM 607 C CA . LYS A 1 76 ? -20.992 -0.120 17.288 1.00 93.62 76 LYS A CA 1
ATOM 608 C C . LYS A 1 76 ? -20.363 -0.723 16.025 1.00 93.62 76 LYS A C 1
ATOM 610 O O . LYS A 1 76 ? -20.108 -1.923 15.993 1.00 93.62 76 LYS A O 1
ATOM 615 N N . ILE A 1 77 ? -20.097 0.094 15.010 1.00 93.00 77 ILE A N 1
ATOM 616 C CA . ILE A 1 77 ? -19.545 -0.355 13.724 1.00 93.00 77 ILE A CA 1
ATOM 617 C C . ILE A 1 77 ? -18.065 -0.729 13.853 1.00 93.00 77 ILE A C 1
ATOM 619 O O . ILE A 1 77 ? -17.687 -1.868 13.578 1.00 93.00 77 ILE A O 1
ATOM 623 N N . PHE A 1 78 ? -17.229 0.209 14.292 1.00 92.62 78 PHE A N 1
ATOM 624 C CA . PHE A 1 78 ? -15.774 0.073 14.234 1.00 92.62 78 PHE A CA 1
ATOM 625 C C . PHE A 1 78 ? -15.175 -0.645 15.443 1.00 92.62 78 PHE A C 1
ATOM 627 O O . PHE A 1 78 ? -14.103 -1.228 15.312 1.00 92.62 78 PHE A O 1
ATOM 634 N N . ILE A 1 79 ? -15.857 -0.646 16.598 1.00 92.06 79 ILE A N 1
ATOM 635 C CA . ILE A 1 79 ? -15.355 -1.275 17.830 1.00 92.06 79 ILE A CA 1
ATOM 636 C C . ILE A 1 79 ? -16.109 -2.568 18.147 1.00 92.06 79 ILE A C 1
ATOM 638 O O . ILE A 1 79 ? -15.491 -3.628 18.212 1.00 92.06 79 ILE A O 1
ATOM 642 N N . LYS A 1 80 ? -17.440 -2.523 18.306 1.00 92.69 80 LYS A N 1
ATOM 643 C CA . LYS A 1 80 ? -18.222 -3.714 18.694 1.00 92.69 80 LYS A CA 1
ATOM 644 C C . LYS A 1 80 ? -18.232 -4.788 17.602 1.00 92.69 80 LYS A C 1
ATOM 646 O O . LYS A 1 80 ? -18.111 -5.971 17.906 1.00 92.69 80 LYS A O 1
ATOM 651 N N . ASN A 1 81 ? -18.340 -4.376 16.341 1.00 94.31 81 ASN A N 1
ATOM 652 C CA . ASN A 1 81 ? -18.405 -5.277 15.189 1.00 94.31 81 ASN A CA 1
ATOM 653 C C . ASN A 1 81 ? -17.084 -5.328 14.398 1.00 94.31 81 ASN A C 1
ATOM 655 O O . ASN A 1 81 ? -17.085 -5.739 13.237 1.00 94.31 81 ASN A O 1
ATOM 659 N N . ASN A 1 82 ? -15.969 -4.950 15.036 1.00 93.88 82 ASN A N 1
ATOM 660 C CA . ASN A 1 82 ? -14.674 -4.696 14.400 1.00 93.88 82 ASN A CA 1
ATOM 661 C C . ASN A 1 82 ? -14.186 -5.801 13.450 1.00 93.88 82 ASN A C 1
ATOM 663 O O . ASN A 1 82 ? -13.639 -5.487 12.405 1.00 93.88 82 ASN A O 1
ATOM 667 N N . LYS A 1 83 ? -14.389 -7.084 13.768 1.00 93.12 83 LYS A N 1
ATOM 668 C CA . LYS A 1 83 ? -13.949 -8.202 12.917 1.00 93.12 83 LYS A CA 1
ATOM 669 C C . LYS A 1 83 ? -14.628 -8.186 11.552 1.00 93.12 83 LYS A C 1
ATOM 671 O O . LYS A 1 83 ? -13.964 -8.337 10.532 1.00 93.12 83 LYS A O 1
ATOM 676 N N . ILE A 1 84 ? -15.946 -7.999 11.540 1.00 94.88 84 ILE A N 1
ATOM 677 C CA . ILE A 1 84 ? -16.744 -8.004 10.310 1.00 94.88 84 ILE A CA 1
ATOM 678 C C . ILE A 1 84 ? -16.410 -6.753 9.504 1.00 94.88 84 ILE A C 1
ATOM 680 O O . ILE A 1 84 ? -16.104 -6.837 8.319 1.00 94.88 84 ILE A O 1
ATOM 684 N N . THR A 1 85 ? -16.415 -5.598 10.165 1.00 95.81 85 THR A N 1
ATOM 685 C CA . THR A 1 85 ? -16.206 -4.306 9.513 1.00 95.81 85 THR A CA 1
ATOM 686 C C . THR A 1 85 ? -14.781 -4.141 8.990 1.00 95.81 85 THR A C 1
ATOM 688 O O . THR A 1 85 ? -14.619 -3.689 7.862 1.00 95.81 85 THR A O 1
ATOM 691 N N . ALA A 1 86 ? -13.763 -4.612 9.715 1.00 95.06 86 ALA A N 1
ATOM 692 C CA . ALA A 1 86 ? -12.383 -4.611 9.234 1.00 95.06 86 ALA A CA 1
ATOM 693 C C . ALA A 1 86 ? -12.172 -5.571 8.055 1.00 95.06 86 ALA A C 1
ATOM 695 O O . ALA A 1 86 ? -11.463 -5.230 7.113 1.00 95.06 86 ALA A O 1
ATOM 696 N N . THR A 1 87 ? -12.817 -6.744 8.073 1.00 95.19 87 THR A N 1
ATOM 697 C CA . THR A 1 87 ? -12.747 -7.703 6.956 1.00 95.19 87 THR A CA 1
ATOM 698 C C . THR A 1 87 ? -13.390 -7.133 5.699 1.00 95.19 87 THR A C 1
ATOM 700 O O . THR A 1 87 ? -12.768 -7.143 4.642 1.00 95.19 87 THR A O 1
ATOM 703 N N . ILE A 1 88 ? -14.607 -6.593 5.814 1.00 95.88 88 ILE A N 1
ATOM 704 C CA . ILE A 1 88 ? -15.302 -5.972 4.681 1.00 95.88 88 ILE A CA 1
ATOM 705 C C . ILE A 1 88 ? -14.488 -4.796 4.142 1.00 95.88 88 ILE A C 1
ATOM 707 O O . ILE A 1 88 ? -14.316 -4.685 2.934 1.00 95.88 88 ILE A O 1
ATOM 711 N N . PHE A 1 89 ? -13.958 -3.942 5.020 1.00 94.94 89 PHE A N 1
ATOM 712 C CA . PHE A 1 89 ? -13.176 -2.787 4.594 1.00 94.94 89 PHE A CA 1
ATOM 713 C C . PHE A 1 89 ? -11.894 -3.195 3.860 1.00 94.94 89 PHE A C 1
ATOM 715 O O . PHE A 1 89 ? -11.628 -2.672 2.784 1.00 94.94 89 PHE A O 1
ATOM 722 N N . LEU A 1 90 ? -11.147 -4.176 4.378 1.00 94.25 90 LEU A N 1
ATOM 723 C CA . LEU A 1 90 ? -9.951 -4.689 3.709 1.00 94.25 90 LEU A CA 1
ATOM 724 C C . LEU A 1 90 ? -10.282 -5.310 2.342 1.00 94.25 90 LEU A C 1
ATOM 726 O O . LEU A 1 90 ? -9.590 -5.035 1.369 1.00 94.25 90 LEU A O 1
ATOM 730 N N . LEU A 1 91 ? -11.364 -6.091 2.244 1.00 94.31 91 LEU A N 1
ATOM 731 C CA . LEU A 1 91 ? -11.816 -6.665 0.971 1.00 94.31 91 LEU A CA 1
ATOM 732 C C . LEU A 1 91 ? -12.200 -5.590 -0.049 1.00 94.31 91 LEU A C 1
ATOM 734 O O . LEU A 1 91 ? -11.838 -5.702 -1.216 1.00 94.31 91 LEU A O 1
ATOM 738 N N . ILE A 1 92 ? -12.909 -4.544 0.386 1.00 94.81 92 ILE A N 1
ATOM 739 C CA . ILE A 1 92 ? -13.242 -3.405 -0.475 1.00 94.81 92 ILE A CA 1
ATOM 740 C C . ILE A 1 92 ? -11.961 -2.755 -0.999 1.00 94.81 92 ILE A C 1
ATOM 742 O O . ILE A 1 92 ? -11.885 -2.467 -2.188 1.00 94.81 92 ILE A O 1
ATOM 746 N N . VAL A 1 93 ? -10.952 -2.555 -0.147 1.00 92.75 93 VAL A N 1
ATOM 747 C CA . VAL A 1 93 ? -9.674 -1.964 -0.566 1.00 92.75 93 VAL A CA 1
ATOM 748 C C . VAL A 1 93 ? -8.965 -2.833 -1.606 1.00 92.75 93 VAL A C 1
ATOM 750 O O . VAL A 1 93 ? -8.575 -2.296 -2.636 1.00 92.75 93 VAL A O 1
ATOM 753 N N . ILE A 1 94 ? -8.914 -4.156 -1.420 1.00 91.31 94 ILE A N 1
ATOM 754 C CA . ILE A 1 94 ? -8.343 -5.089 -2.412 1.00 91.31 94 ILE A CA 1
ATOM 755 C C . ILE A 1 94 ? -9.070 -4.983 -3.757 1.00 91.31 94 ILE A C 1
ATOM 757 O O . ILE A 1 94 ? -8.444 -4.874 -4.810 1.00 91.31 94 ILE A O 1
ATOM 761 N N . VAL A 1 95 ? -10.406 -4.958 -3.743 1.00 92.69 95 VAL A N 1
ATOM 762 C CA . VAL A 1 95 ? -11.199 -4.795 -4.972 1.00 92.69 95 VAL A CA 1
ATOM 763 C C . VAL A 1 95 ? -10.916 -3.446 -5.635 1.00 92.69 95 VAL A C 1
ATOM 765 O O . VAL A 1 95 ? -10.738 -3.390 -6.851 1.00 92.69 95 VAL A O 1
ATOM 768 N N . LEU A 1 96 ? -10.834 -2.367 -4.855 1.00 90.56 96 LEU A N 1
ATOM 769 C CA . LEU A 1 96 ? -10.494 -1.043 -5.371 1.00 90.56 96 LEU A CA 1
ATOM 770 C C . LEU A 1 96 ? -9.085 -1.012 -5.970 1.00 90.56 96 LEU A C 1
ATOM 772 O O . LEU A 1 96 ? -8.928 -0.432 -7.036 1.00 90.56 96 LEU A O 1
ATOM 776 N N . GLN A 1 97 ? -8.092 -1.662 -5.354 1.00 89.75 97 GLN A N 1
ATOM 777 C CA . GLN A 1 97 ? -6.735 -1.774 -5.902 1.00 89.75 97 GLN A CA 1
ATOM 778 C C . GLN A 1 97 ? -6.748 -2.482 -7.264 1.00 89.75 97 GLN A C 1
ATOM 780 O O . GLN A 1 97 ? -6.139 -1.992 -8.212 1.00 89.75 97 GLN A O 1
ATOM 785 N N . ILE A 1 98 ? -7.490 -3.588 -7.396 1.00 90.00 98 ILE A N 1
ATOM 786 C CA . ILE A 1 98 ? -7.619 -4.320 -8.666 1.00 90.00 98 ILE A CA 1
ATOM 787 C C . ILE A 1 98 ? -8.269 -3.442 -9.739 1.00 90.00 98 ILE A C 1
ATOM 789 O O . ILE A 1 98 ? -7.742 -3.345 -10.846 1.00 90.00 98 ILE A O 1
ATOM 793 N N . ILE A 1 99 ? -9.393 -2.791 -9.418 1.00 90.00 99 ILE A N 1
ATOM 794 C CA . ILE A 1 99 ? -10.077 -1.869 -10.338 1.00 90.00 99 ILE A CA 1
ATOM 795 C C . ILE A 1 99 ? -9.127 -0.739 -10.743 1.00 90.00 99 ILE A C 1
ATOM 797 O O . ILE A 1 99 ? -9.062 -0.367 -11.911 1.00 90.00 99 ILE A O 1
ATOM 801 N N . PHE A 1 100 ? -8.364 -0.210 -9.791 1.00 86.06 100 PHE A N 1
ATOM 802 C CA . PHE A 1 100 ? -7.434 0.878 -10.036 1.00 86.06 100 PHE A CA 1
ATOM 803 C C . PHE A 1 100 ? -6.311 0.460 -10.992 1.00 86.06 100 PHE A C 1
ATOM 805 O O . PHE A 1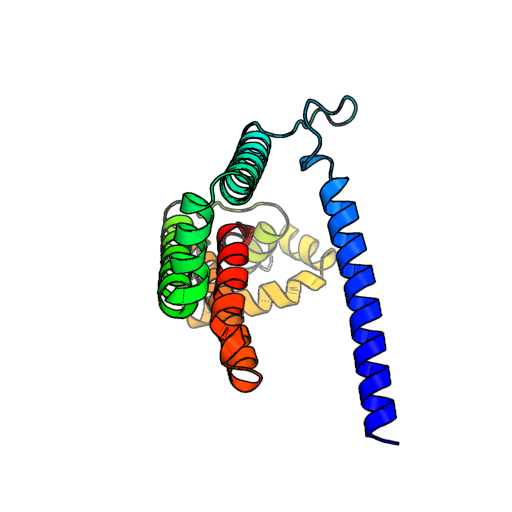 100 ? -6.108 1.144 -11.988 1.00 86.06 100 PHE A O 1
ATOM 812 N N . VAL A 1 101 ? -5.666 -0.693 -10.791 1.00 87.62 101 VAL A N 1
ATOM 813 C CA . VAL A 1 101 ? -4.659 -1.233 -11.732 1.00 87.62 101 VAL A CA 1
ATOM 814 C C . VAL A 1 101 ? -5.253 -1.460 -13.130 1.00 87.62 101 VAL A C 1
ATOM 816 O O . VAL A 1 101 ? -4.630 -1.153 -14.145 1.00 87.62 101 VAL A O 1
ATOM 819 N N . GLN A 1 102 ? -6.495 -1.949 -13.214 1.00 86.31 102 GLN A N 1
ATOM 820 C CA . GLN A 1 102 ? -7.158 -2.160 -14.507 1.00 86.31 102 GLN A CA 1
ATOM 821 C C . GLN A 1 102 ? -7.416 -0.857 -15.261 1.00 86.31 102 GLN A C 1
ATOM 823 O O . GLN A 1 102 ? -7.223 -0.797 -16.475 1.00 86.31 102 GLN A O 1
ATOM 828 N N . LEU A 1 103 ? -7.858 0.182 -14.553 1.00 86.06 103 LEU A N 1
ATOM 829 C CA . LEU A 1 103 ? -8.193 1.471 -15.154 1.00 86.06 103 LEU A CA 1
ATOM 830 C C . LEU A 1 103 ? -6.964 2.359 -15.371 1.00 86.06 103 LEU A C 1
ATOM 832 O O . LEU A 1 103 ? -6.983 3.226 -16.242 1.00 86.06 103 LEU A O 1
ATOM 836 N N . THR A 1 104 ? -5.904 2.155 -14.588 1.00 80.00 104 THR A N 1
ATOM 837 C CA . THR A 1 104 ? -4.692 2.974 -14.602 1.00 80.00 104 THR A CA 1
ATOM 838 C C . THR A 1 104 ? -3.447 2.096 -14.552 1.00 80.00 104 THR A C 1
ATOM 840 O O . THR A 1 104 ? -3.148 1.498 -13.531 1.00 80.00 104 THR A O 1
ATOM 843 N N . HIS A 1 105 ? -2.710 2.053 -15.661 1.00 73.12 105 HIS A N 1
ATOM 844 C CA . HIS A 1 105 ? -1.405 1.388 -15.792 1.00 73.12 105 HIS A CA 1
ATOM 845 C C . HIS A 1 105 ? -0.476 2.271 -16.645 1.00 73.12 105 HIS A C 1
ATOM 847 O O . HIS A 1 105 ? -0.154 1.944 -17.794 1.00 73.12 105 HIS A O 1
ATOM 853 N N . PRO A 1 106 ? -0.144 3.485 -16.163 1.00 73.00 106 PRO A N 1
ATOM 854 C CA . PRO A 1 106 ? 0.641 4.425 -16.946 1.00 73.00 106 PRO A CA 1
ATOM 855 C C . PRO A 1 106 ? 2.059 3.888 -17.149 1.00 73.00 106 PRO A C 1
ATOM 857 O O . PRO A 1 106 ? 2.684 3.396 -16.217 1.00 73.00 106 PRO A O 1
ATOM 860 N N . ALA A 1 107 ? 2.609 4.051 -18.352 1.00 75.38 107 ALA A N 1
ATOM 861 C CA . ALA A 1 107 ? 4.043 3.875 -18.537 1.00 75.38 107 ALA A CA 1
ATOM 862 C C . ALA A 1 107 ? 4.773 4.984 -17.764 1.00 75.38 107 ALA A C 1
ATOM 864 O O . ALA A 1 107 ? 4.623 6.169 -18.075 1.00 75.38 107 ALA A O 1
ATOM 865 N N . ILE A 1 108 ? 5.542 4.605 -16.745 1.00 78.19 108 ILE A N 1
ATOM 866 C CA . ILE A 1 108 ? 6.258 5.556 -15.892 1.00 78.19 108 ILE A CA 1
ATOM 867 C C . ILE A 1 108 ? 7.649 5.805 -16.481 1.00 78.19 108 ILE A C 1
ATOM 869 O O . ILE A 1 108 ? 8.389 4.873 -16.792 1.00 78.19 108 ILE A O 1
ATOM 873 N N . GLY A 1 109 ? 8.003 7.080 -16.661 1.00 77.19 109 GLY A N 1
ATOM 874 C CA . GLY A 1 109 ? 9.320 7.491 -17.153 1.00 77.19 109 GLY A CA 1
ATOM 875 C C . GLY A 1 109 ? 10.430 7.407 -16.096 1.00 77.19 109 GLY A C 1
ATOM 876 O O . GLY A 1 109 ? 10.205 7.008 -14.957 1.00 77.19 109 GLY A O 1
ATOM 877 N N . PHE A 1 110 ? 11.633 7.844 -16.477 1.00 81.38 110 PHE A N 1
ATOM 878 C CA . PHE A 1 110 ? 12.815 7.909 -15.606 1.00 81.38 110 PHE A CA 1
ATOM 879 C C . PHE A 1 110 ? 13.256 6.529 -15.081 1.00 81.38 110 PHE A C 1
ATOM 881 O O . PHE A 1 110 ? 13.548 5.654 -15.895 1.00 81.38 110 PHE A O 1
ATOM 888 N N . ASP A 1 111 ? 13.330 6.334 -13.762 1.00 82.69 111 ASP A N 1
ATOM 889 C CA . ASP A 1 111 ? 13.931 5.146 -13.152 1.00 82.69 111 ASP A CA 1
ATOM 890 C C . ASP A 1 111 ? 13.174 3.860 -13.484 1.00 82.69 111 ASP A C 1
ATOM 892 O O . ASP A 1 111 ? 13.735 2.903 -14.013 1.00 82.69 111 ASP A O 1
ATOM 896 N N . VAL A 1 112 ? 11.870 3.862 -13.235 1.00 85.44 112 VAL A N 1
ATOM 897 C CA . VAL A 1 112 ? 10.998 2.696 -13.418 1.00 85.44 112 VAL A CA 1
ATOM 898 C C . VAL A 1 112 ? 10.941 2.314 -14.899 1.00 85.44 112 VAL A C 1
ATOM 900 O O . VAL A 1 112 ? 11.057 1.145 -15.268 1.00 85.44 112 VAL A O 1
ATOM 903 N N . GLY A 1 113 ? 10.860 3.324 -15.771 1.00 87.88 113 GLY A N 1
ATOM 904 C CA . GLY A 1 113 ? 10.907 3.148 -17.219 1.00 87.88 113 GLY A CA 1
ATOM 905 C C . GLY A 1 113 ? 12.230 2.570 -17.708 1.00 87.88 113 GLY A C 1
ATOM 906 O O . GLY A 1 113 ? 12.225 1.721 -18.595 1.00 87.88 113 GLY A O 1
ATOM 907 N N . ALA A 1 114 ? 13.362 2.972 -17.123 1.00 90.12 114 ALA A N 1
ATOM 908 C CA . ALA A 1 114 ? 14.671 2.427 -17.472 1.00 90.12 114 ALA A CA 1
ATOM 909 C C . ALA A 1 114 ? 14.818 0.957 -17.048 1.00 90.12 114 ALA A C 1
ATOM 911 O O . ALA A 1 114 ? 15.374 0.159 -17.809 1.00 90.12 114 ALA A O 1
ATOM 912 N N . ILE A 1 115 ? 14.267 0.582 -15.888 1.00 91.56 115 ILE A N 1
ATOM 913 C CA . ILE A 1 115 ? 14.217 -0.813 -15.432 1.00 91.56 115 ILE A CA 1
ATOM 914 C C . ILE A 1 115 ? 13.386 -1.651 -16.396 1.00 91.56 115 ILE A C 1
ATOM 916 O O . ILE A 1 115 ? 13.889 -2.625 -16.959 1.00 91.56 115 ILE A O 1
ATOM 920 N N . HIS A 1 116 ? 12.156 -1.228 -16.674 1.00 91.06 116 HIS A N 1
ATOM 921 C CA . HIS A 1 116 ? 11.295 -1.960 -17.587 1.00 91.06 116 HIS A CA 1
ATOM 922 C C . HIS A 1 116 ? 11.893 -2.017 -19.011 1.00 91.06 116 HIS A C 1
ATOM 924 O O . HIS A 1 116 ? 11.870 -3.068 -19.662 1.00 91.06 116 HIS A O 1
ATOM 930 N N . TYR A 1 117 ? 12.478 -0.929 -19.517 1.00 91.56 117 TYR A N 1
ATOM 931 C CA . TYR A 1 117 ? 13.134 -0.916 -20.828 1.00 91.56 117 TYR A CA 1
ATOM 932 C C . TYR A 1 117 ? 14.352 -1.851 -20.867 1.00 91.56 117 TYR A C 1
ATOM 934 O O . TYR A 1 117 ? 14.569 -2.544 -21.864 1.00 91.56 117 TYR A O 1
ATOM 942 N N . GLY A 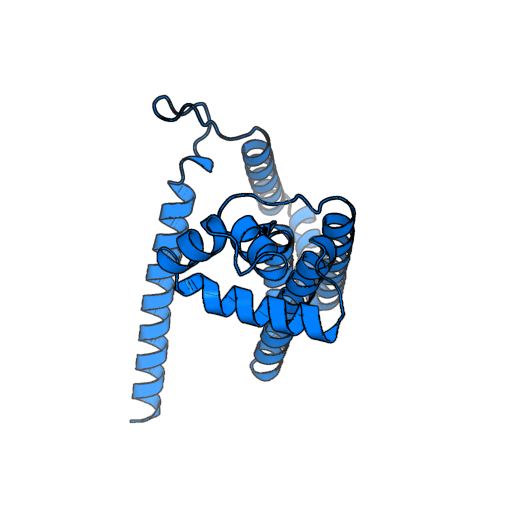1 118 ? 15.097 -1.955 -19.764 1.00 91.81 118 GLY A N 1
ATOM 943 C CA . GLY A 1 118 ? 16.223 -2.876 -19.622 1.00 91.81 118 GLY A CA 1
ATOM 944 C C . GLY A 1 118 ? 15.856 -4.351 -19.791 1.00 91.81 118 GLY A C 1
ATOM 945 O O . GLY A 1 118 ? 16.695 -5.130 -20.238 1.00 91.81 118 GLY A O 1
ATOM 946 N N . LEU A 1 119 ? 14.600 -4.731 -19.536 1.00 92.19 119 LEU A N 1
ATOM 947 C CA . LEU A 1 119 ? 14.112 -6.097 -19.763 1.00 92.19 119 LEU A CA 1
ATOM 948 C C . LEU A 1 119 ? 14.078 -6.482 -21.245 1.00 92.19 119 LEU A C 1
ATOM 950 O O . LEU A 1 119 ? 14.244 -7.653 -21.581 1.00 92.19 119 LEU A O 1
ATOM 954 N N . THR A 1 120 ? 13.839 -5.508 -22.125 1.00 91.19 120 THR A N 1
ATOM 955 C CA . THR A 1 120 ? 13.660 -5.731 -23.569 1.00 91.19 120 THR A CA 1
ATOM 956 C C . THR A 1 120 ? 14.875 -5.295 -24.381 1.00 91.19 120 THR A C 1
ATOM 958 O O . THR A 1 120 ? 15.163 -5.884 -25.418 1.00 91.19 120 THR A O 1
ATOM 961 N N . ASN A 1 121 ? 15.626 -4.300 -23.898 1.00 93.44 121 ASN A N 1
ATOM 962 C CA . ASN A 1 121 ? 16.751 -3.691 -24.604 1.00 93.44 121 ASN A CA 1
ATOM 963 C C . ASN A 1 121 ? 18.021 -3.590 -23.728 1.00 93.44 121 ASN A C 1
ATOM 965 O O . ASN A 1 121 ? 18.603 -2.511 -23.604 1.00 93.44 121 ASN A O 1
ATOM 969 N N . PRO A 1 122 ? 18.520 -4.698 -23.144 1.00 91.38 122 PRO A N 1
ATOM 970 C CA . PRO A 1 122 ? 19.612 -4.666 -22.161 1.00 91.38 122 PRO A CA 1
ATOM 971 C C . PRO A 1 122 ? 20.953 -4.168 -22.723 1.00 91.38 122 PRO A C 1
ATOM 973 O O . PRO A 1 122 ? 21.816 -3.729 -21.971 1.00 91.38 122 PRO A O 1
ATOM 976 N N . ARG A 1 123 ? 21.148 -4.246 -24.046 1.00 93.00 123 ARG A N 1
ATOM 977 C CA . ARG A 1 123 ? 22.389 -3.838 -24.729 1.00 93.00 123 ARG A CA 1
ATOM 978 C C . ARG A 1 123 ? 22.348 -2.416 -25.289 1.00 93.00 123 ARG A C 1
ATOM 980 O O . ARG A 1 123 ? 23.302 -1.995 -25.937 1.00 93.00 123 ARG A O 1
ATOM 987 N N . ASN A 1 124 ? 21.252 -1.686 -25.093 1.00 94.62 124 ASN A N 1
ATOM 988 C CA . ASN A 1 124 ? 21.168 -0.301 -25.536 1.00 94.62 124 ASN A CA 1
ATOM 989 C C . ASN A 1 124 ? 22.137 0.572 -24.716 1.00 94.62 124 ASN A C 1
ATOM 991 O O . ASN A 1 124 ? 22.227 0.427 -23.498 1.00 94.62 124 ASN A O 1
ATOM 995 N N . ILE A 1 125 ? 22.841 1.496 -25.379 1.00 93.81 125 ILE A N 1
ATOM 996 C CA . ILE A 1 125 ? 23.837 2.381 -24.749 1.00 93.81 125 ILE A CA 1
ATOM 997 C C . ILE A 1 125 ? 23.223 3.173 -23.586 1.00 93.81 125 ILE A C 1
ATOM 999 O O . ILE A 1 125 ? 23.845 3.296 -22.534 1.00 93.81 125 ILE A O 1
ATOM 1003 N N . ASN A 1 126 ? 21.983 3.645 -23.736 1.00 91.75 126 ASN A N 1
ATOM 1004 C CA . ASN A 1 126 ? 21.290 4.405 -22.697 1.00 91.75 126 ASN A CA 1
ATOM 1005 C C . ASN A 1 126 ? 20.937 3.527 -21.490 1.00 91.75 126 ASN A C 1
ATOM 1007 O O . ASN A 1 126 ? 21.051 3.973 -20.353 1.00 91.75 126 ASN A O 1
ATOM 1011 N N . THR A 1 127 ? 20.565 2.265 -21.719 1.00 91.88 127 THR A N 1
ATOM 1012 C CA . THR A 1 127 ? 20.290 1.289 -20.653 1.00 91.88 127 THR A CA 1
ATOM 1013 C C . THR A 1 127 ? 21.554 0.948 -19.877 1.00 91.88 127 THR A C 1
ATOM 1015 O O . THR A 1 127 ? 21.552 0.969 -18.649 1.00 91.88 127 THR A O 1
ATOM 1018 N N . ILE A 1 128 ? 22.654 0.683 -20.586 1.00 93.38 128 ILE A N 1
ATOM 1019 C CA . ILE A 1 128 ? 23.956 0.417 -19.966 1.00 93.38 128 ILE A CA 1
ATOM 1020 C C . ILE A 1 128 ? 24.404 1.640 -19.156 1.00 93.38 128 ILE A C 1
ATOM 1022 O O . ILE A 1 128 ? 24.800 1.499 -17.998 1.00 93.38 128 ILE A O 1
ATOM 1026 N N . GLY A 1 129 ? 24.288 2.842 -19.730 1.00 93.81 129 GLY A N 1
ATOM 1027 C CA . GLY A 1 129 ? 24.614 4.092 -19.046 1.00 93.81 129 GLY A CA 1
ATOM 1028 C C . GLY A 1 129 ? 23.782 4.297 -17.779 1.00 93.81 129 GLY A C 1
ATOM 1029 O O . GLY A 1 129 ? 24.339 4.599 -16.727 1.00 93.81 129 GLY A O 1
ATOM 1030 N N . TYR A 1 130 ? 22.473 4.043 -17.845 1.00 94.19 130 TYR A N 1
ATOM 1031 C CA . TYR A 1 130 ? 21.571 4.163 -16.701 1.00 94.19 130 TYR A CA 1
ATOM 1032 C C . TYR A 1 130 ? 21.984 3.271 -15.524 1.00 94.19 130 TYR A C 1
ATOM 1034 O O . TYR A 1 130 ? 22.142 3.767 -14.411 1.00 94.19 130 TYR A O 1
ATOM 1042 N N . PHE A 1 131 ? 22.206 1.973 -15.754 1.00 94.69 131 PHE A N 1
ATOM 1043 C CA . PHE A 1 131 ? 22.599 1.045 -14.684 1.00 94.69 131 PHE A CA 1
ATOM 1044 C C . PHE A 1 131 ? 24.043 1.237 -14.213 1.00 94.69 131 PHE A C 1
ATOM 1046 O O . PHE A 1 131 ? 24.364 0.861 -13.089 1.00 94.69 131 PHE A O 1
ATOM 1053 N N . SER A 1 132 ? 24.899 1.859 -15.029 1.00 94.25 132 SER A N 1
ATOM 1054 C CA . SER A 1 132 ? 26.243 2.258 -14.592 1.00 94.25 132 SER A CA 1
ATOM 1055 C C . SER A 1 132 ? 26.192 3.378 -13.551 1.00 94.25 132 SER A C 1
ATOM 1057 O O . SER A 1 132 ? 27.005 3.400 -12.632 1.00 94.25 132 SER A O 1
ATOM 1059 N N . VAL A 1 133 ? 25.224 4.292 -13.677 1.00 94.44 133 VAL A N 1
ATOM 1060 C CA . VAL A 1 133 ? 24.997 5.379 -12.710 1.00 94.44 133 VAL A CA 1
ATOM 1061 C C . VAL A 1 133 ? 24.139 4.907 -11.530 1.00 94.44 133 VAL A C 1
ATOM 1063 O O . VAL A 1 133 ? 24.373 5.328 -10.401 1.00 94.44 133 VAL A O 1
ATOM 1066 N N . ASN A 1 134 ? 23.185 4.001 -11.771 1.00 93.44 134 ASN A N 1
ATOM 1067 C CA . ASN A 1 134 ? 22.216 3.512 -10.786 1.00 93.44 134 ASN A CA 1
ATOM 1068 C C . ASN A 1 134 ? 22.353 1.994 -10.529 1.00 93.44 134 ASN A C 1
ATOM 1070 O O . ASN A 1 134 ? 21.417 1.231 -10.796 1.00 93.44 134 ASN A O 1
ATOM 1074 N N . PRO A 1 135 ? 23.488 1.516 -9.982 1.00 92.12 135 PRO A N 1
ATOM 1075 C CA . PRO A 1 135 ? 23.740 0.083 -9.802 1.00 92.12 135 PRO A CA 1
ATOM 1076 C C . PRO A 1 135 ? 22.763 -0.583 -8.821 1.00 92.12 135 PRO A C 1
ATOM 1078 O O . PRO A 1 135 ? 22.477 -1.773 -8.941 1.00 92.12 135 PRO A O 1
ATOM 1081 N N . ASN A 1 136 ? 22.187 0.182 -7.889 1.00 91.62 136 ASN A N 1
ATOM 1082 C CA . ASN A 1 136 ? 21.199 -0.320 -6.928 1.00 91.62 136 ASN A CA 1
ATOM 1083 C C . ASN A 1 136 ? 19.933 -0.873 -7.609 1.00 91.62 136 ASN A C 1
ATOM 1085 O O . ASN A 1 136 ? 19.284 -1.766 -7.065 1.00 91.62 136 ASN A O 1
ATOM 1089 N N . ASN A 1 137 ? 19.620 -0.402 -8.821 1.00 92.00 137 ASN A N 1
ATOM 1090 C CA . ASN A 1 137 ? 18.425 -0.811 -9.559 1.00 92.00 137 ASN A CA 1
ATOM 1091 C C . ASN A 1 137 ? 18.627 -2.117 -10.344 1.00 92.00 137 ASN A C 1
ATOM 1093 O O . ASN A 1 137 ? 17.657 -2.699 -10.828 1.00 92.00 137 ASN A O 1
ATOM 1097 N N . VAL A 1 138 ? 19.862 -2.629 -10.434 1.00 92.25 138 VAL A N 1
ATOM 1098 C CA . VAL A 1 138 ? 20.165 -3.896 -11.122 1.00 92.25 138 VAL A CA 1
ATOM 1099 C C . VAL A 1 138 ? 19.456 -5.070 -10.449 1.00 92.25 138 VAL A C 1
ATOM 1101 O O . VAL A 1 138 ? 18.915 -5.931 -11.135 1.00 92.25 138 VAL A O 1
ATOM 1104 N N . ASN A 1 139 ? 19.390 -5.095 -9.116 1.00 91.50 139 ASN A N 1
ATOM 1105 C CA . ASN A 1 139 ? 18.697 -6.167 -8.398 1.00 91.50 139 ASN A CA 1
ATOM 1106 C C . ASN A 1 139 ? 17.204 -6.207 -8.747 1.00 91.50 139 ASN A C 1
ATOM 1108 O O . ASN A 1 139 ? 16.657 -7.284 -8.979 1.00 91.50 139 ASN A O 1
ATOM 1112 N N . LEU A 1 140 ? 16.563 -5.038 -8.835 1.00 91.44 140 LEU A N 1
ATOM 1113 C CA . LEU A 1 140 ? 15.158 -4.940 -9.219 1.00 91.44 140 LEU A CA 1
ATOM 1114 C C . LEU A 1 140 ? 14.950 -5.387 -10.674 1.00 91.44 140 LEU A C 1
ATOM 1116 O O . LEU A 1 140 ? 14.056 -6.190 -10.934 1.00 91.44 140 LEU A O 1
ATOM 1120 N N . LEU A 1 141 ? 15.834 -4.978 -11.595 1.00 93.75 141 LEU A N 1
ATOM 1121 C CA . LEU A 1 141 ? 15.835 -5.469 -12.978 1.00 93.75 141 LEU A CA 1
ATOM 1122 C C . LEU A 1 141 ? 15.936 -6.999 -13.040 1.00 93.75 141 LEU A C 1
ATOM 1124 O O . LEU A 1 141 ? 15.192 -7.629 -13.785 1.00 93.75 141 LEU A O 1
ATOM 1128 N N . LEU A 1 142 ? 16.847 -7.606 -12.276 1.00 94.44 142 LEU A N 1
ATOM 1129 C CA . LEU A 1 142 ? 17.045 -9.058 -12.272 1.00 94.44 142 LEU A CA 1
ATOM 1130 C C . LEU A 1 142 ? 15.815 -9.803 -11.743 1.00 94.44 142 LEU A C 1
ATOM 1132 O O . LEU A 1 142 ? 15.439 -10.833 -12.304 1.00 94.44 142 LEU A O 1
ATOM 1136 N N . ILE A 1 143 ? 15.163 -9.272 -10.707 1.00 94.00 143 ILE A N 1
ATOM 1137 C CA . ILE A 1 143 ? 13.911 -9.829 -10.183 1.00 94.00 143 ILE A CA 1
ATOM 1138 C C . ILE A 1 143 ? 12.808 -9.725 -11.242 1.00 94.00 143 ILE A C 1
ATOM 1140 O O . ILE A 1 143 ? 12.182 -10.735 -11.567 1.00 94.00 143 ILE A O 1
ATOM 1144 N N . GLN A 1 144 ? 12.606 -8.546 -11.841 1.00 93.56 144 GLN A N 1
ATOM 1145 C CA . GLN A 1 144 ? 11.616 -8.368 -12.907 1.00 93.56 144 GLN A CA 1
ATOM 1146 C C . GLN A 1 144 ? 11.919 -9.266 -14.121 1.00 93.56 144 GLN A C 1
ATOM 1148 O O . GLN A 1 144 ? 11.006 -9.859 -14.694 1.00 93.56 144 GLN A O 1
ATOM 1153 N N . HIS A 1 145 ? 13.194 -9.448 -14.476 1.00 94.88 145 HIS A N 1
ATOM 1154 C CA . HIS A 1 145 ? 13.622 -10.351 -15.544 1.00 94.88 145 HIS A CA 1
ATOM 1155 C C . HIS A 1 145 ? 13.308 -11.814 -15.223 1.00 94.88 145 HIS A C 1
ATOM 1157 O O . HIS A 1 145 ? 12.834 -12.553 -16.089 1.00 94.88 145 HIS A O 1
ATOM 1163 N N . TRP A 1 146 ? 13.513 -12.246 -13.977 1.00 95.62 146 TRP A N 1
ATOM 1164 C CA . TRP A 1 146 ? 13.125 -13.586 -13.551 1.00 95.62 146 TRP A CA 1
ATOM 1165 C C . TRP A 1 146 ? 11.620 -13.805 -13.748 1.00 95.62 146 TRP A C 1
ATOM 1167 O O . TRP A 1 146 ? 11.232 -14.744 -14.440 1.00 95.62 146 TRP A O 1
ATOM 1177 N N . PHE A 1 147 ? 10.769 -12.893 -13.270 1.00 95.38 147 PHE A N 1
ATOM 1178 C CA . PHE A 1 147 ? 9.322 -12.995 -13.494 1.00 95.38 147 PHE A CA 1
ATOM 1179 C C . PHE A 1 147 ? 8.960 -12.967 -14.986 1.00 95.38 147 PHE A C 1
ATOM 1181 O O . PHE A 1 147 ? 8.214 -13.829 -15.453 1.00 95.38 147 PHE A O 1
ATOM 1188 N N . ALA A 1 148 ? 9.547 -12.058 -15.766 1.00 95.12 148 ALA A N 1
ATOM 1189 C CA . ALA A 1 148 ? 9.310 -11.980 -17.205 1.00 95.12 148 ALA A CA 1
ATOM 1190 C C . ALA A 1 148 ? 9.650 -13.284 -17.937 1.00 95.12 148 ALA A C 1
ATOM 1192 O O . ALA A 1 148 ? 8.918 -13.720 -18.825 1.00 95.12 148 ALA A O 1
ATOM 1193 N N . THR A 1 149 ? 10.754 -13.936 -17.566 1.00 94.94 149 THR A N 1
ATOM 1194 C CA . THR A 1 149 ? 11.181 -15.191 -18.199 1.00 94.94 149 THR A CA 1
ATOM 1195 C C . THR A 1 149 ? 10.320 -16.385 -17.798 1.00 94.94 149 THR A C 1
ATOM 1197 O O . THR A 1 149 ? 10.117 -17.260 -18.646 1.00 94.94 149 THR A O 1
ATOM 1200 N N . GLN A 1 150 ? 9.797 -16.419 -16.565 1.00 96.50 150 GLN A N 1
ATOM 1201 C CA . GLN A 1 150 ? 8.879 -17.469 -16.106 1.00 96.50 150 GLN A CA 1
ATOM 1202 C C . GLN A 1 150 ? 7.495 -17.335 -16.749 1.00 96.50 150 GLN A C 1
ATOM 1204 O O . GLN A 1 150 ? 6.976 -18.301 -17.300 1.00 96.50 150 GLN A O 1
ATOM 1209 N N . PHE A 1 151 ? 6.921 -16.130 -16.731 1.00 94.44 151 PHE A N 1
ATOM 1210 C CA . PHE A 1 151 ? 5.550 -15.881 -17.187 1.00 94.44 151 PHE A CA 1
ATOM 1211 C C . PHE A 1 151 ? 5.452 -15.506 -18.672 1.00 94.44 151 PHE A C 1
ATOM 1213 O O . PHE A 1 151 ? 4.351 -15.422 -19.208 1.00 94.44 151 PHE A O 1
ATOM 1220 N N . LYS A 1 152 ? 6.591 -15.305 -19.351 1.00 94.06 152 LYS A N 1
ATOM 1221 C CA . LYS A 1 152 ? 6.680 -14.876 -20.761 1.00 94.06 152 LYS A CA 1
ATOM 1222 C C . LYS A 1 152 ? 5.933 -13.566 -21.042 1.00 94.06 152 LYS A C 1
ATOM 1224 O O . LYS A 1 152 ? 5.415 -13.366 -22.137 1.00 94.06 152 LYS A O 1
ATOM 1229 N N . MET A 1 153 ? 5.897 -12.668 -20.059 1.00 93.19 153 MET A N 1
ATOM 1230 C CA . MET A 1 153 ? 5.211 -11.378 -20.131 1.00 93.19 153 MET A CA 1
ATOM 1231 C C . MET A 1 153 ? 6.151 -10.255 -19.702 1.00 93.19 153 MET A C 1
ATOM 1233 O O . MET A 1 153 ? 6.871 -10.376 -18.718 1.00 93.19 153 MET A O 1
ATOM 1237 N N . THR A 1 154 ? 6.130 -9.149 -20.440 1.00 90.69 154 THR A N 1
ATOM 1238 C CA . THR A 1 154 ? 6.909 -7.938 -20.138 1.00 90.69 154 THR A CA 1
ATOM 1239 C C . THR A 1 154 ? 6.036 -6.694 -20.255 1.00 90.69 154 THR A C 1
ATOM 1241 O O . THR A 1 154 ? 6.508 -5.665 -20.705 1.00 90.69 154 THR A O 1
ATOM 1244 N N . SER A 1 155 ? 4.735 -6.785 -20.000 1.00 90.69 155 SER A N 1
ATOM 1245 C CA . SER A 1 155 ? 3.852 -5.615 -20.043 1.00 90.69 155 SER A CA 1
ATOM 1246 C C . SER A 1 155 ? 3.858 -4.887 -18.702 1.00 90.69 155 SER A C 1
ATOM 1248 O O . SER A 1 155 ? 3.853 -5.556 -17.671 1.00 90.69 155 SER A O 1
ATOM 1250 N N . TRP A 1 156 ? 3.727 -3.559 -18.715 1.00 88.31 156 TRP A N 1
ATOM 1251 C CA . TRP A 1 156 ? 3.493 -2.738 -17.516 1.00 88.31 156 TRP A CA 1
ATOM 1252 C C . TRP A 1 156 ? 2.415 -3.334 -16.609 1.00 88.31 156 TRP A C 1
ATOM 1254 O O . TRP A 1 156 ? 2.696 -3.678 -15.469 1.00 88.31 156 TRP A O 1
ATOM 1264 N N . LEU A 1 157 ? 1.249 -3.646 -17.182 1.00 89.56 157 LEU A N 1
ATOM 1265 C CA . LEU A 1 157 ? 0.127 -4.249 -16.462 1.00 89.56 157 LEU A CA 1
ATOM 1266 C C . LEU A 1 157 ? 0.492 -5.542 -15.710 1.00 89.56 157 LEU A C 1
ATOM 1268 O O . LEU A 1 157 ? -0.035 -5.809 -14.634 1.00 89.56 157 LEU A O 1
ATOM 1272 N N . PHE A 1 158 ? 1.389 -6.360 -16.267 1.00 91.44 158 PHE A N 1
ATOM 1273 C CA . PHE A 1 158 ? 1.821 -7.597 -15.610 1.00 91.44 158 PHE A CA 1
ATOM 1274 C C . PHE A 1 158 ? 2.639 -7.284 -14.355 1.00 91.44 158 PHE A C 1
ATOM 1276 O O . PHE A 1 158 ? 2.421 -7.897 -13.311 1.00 91.44 158 PHE A O 1
ATOM 1283 N N . PHE A 1 159 ? 3.548 -6.314 -14.446 1.00 90.62 159 PHE A N 1
ATOM 1284 C CA . PHE A 1 159 ? 4.355 -5.902 -13.307 1.00 90.62 159 PHE A CA 1
ATOM 1285 C C . PHE A 1 159 ? 3.550 -5.115 -12.268 1.00 90.62 159 PHE A C 1
ATOM 1287 O O . PHE A 1 159 ? 3.774 -5.317 -11.079 1.00 90.62 159 PHE A O 1
ATOM 1294 N N . ASP A 1 160 ? 2.546 -4.340 -12.678 1.00 88.94 160 ASP A N 1
ATOM 1295 C CA . ASP A 1 160 ? 1.619 -3.675 -11.753 1.00 88.94 160 ASP A CA 1
ATOM 1296 C C . ASP A 1 160 ? 0.844 -4.710 -10.917 1.00 88.94 160 ASP A C 1
ATOM 1298 O O . ASP A 1 160 ? 0.736 -4.596 -9.694 1.00 88.94 160 ASP A O 1
ATOM 1302 N N . TYR A 1 161 ? 0.363 -5.789 -11.551 1.00 91.06 161 TYR A N 1
ATOM 1303 C CA . TYR A 1 161 ? -0.264 -6.902 -10.833 1.00 91.06 161 TYR A CA 1
ATOM 1304 C C . TYR A 1 161 ? 0.708 -7.658 -9.933 1.00 91.06 161 TYR A C 1
ATOM 1306 O O . TYR A 1 161 ? 0.328 -8.072 -8.837 1.00 91.06 161 TYR A O 1
ATOM 1314 N N . LEU A 1 162 ? 1.952 -7.847 -10.374 1.00 91.56 162 LEU A N 1
ATOM 1315 C CA . LEU A 1 162 ? 2.975 -8.473 -9.548 1.00 91.56 162 LEU A CA 1
ATOM 1316 C C . LEU A 1 162 ? 3.211 -7.656 -8.271 1.00 91.56 162 LEU A C 1
ATOM 1318 O O . LEU A 1 162 ? 3.202 -8.219 -7.176 1.00 91.56 162 LEU A O 1
ATOM 1322 N N . THR A 1 163 ? 3.356 -6.338 -8.401 1.00 90.06 163 THR A N 1
ATOM 1323 C CA . THR A 1 163 ? 3.508 -5.422 -7.268 1.00 90.06 163 THR A CA 1
ATOM 1324 C C . THR A 1 163 ? 2.291 -5.460 -6.355 1.00 90.06 163 THR A C 1
ATOM 1326 O O . THR A 1 163 ? 2.459 -5.614 -5.145 1.00 90.06 163 THR A O 1
ATOM 1329 N N . LEU A 1 164 ? 1.072 -5.418 -6.907 1.00 90.25 164 LEU A N 1
ATOM 1330 C CA . LEU A 1 164 ? -0.167 -5.557 -6.134 1.00 90.25 164 LEU A CA 1
ATOM 1331 C C . LEU A 1 164 ? -0.157 -6.841 -5.295 1.00 90.25 164 LEU A C 1
ATOM 1333 O O . LEU A 1 164 ? -0.355 -6.787 -4.083 1.00 90.25 164 LEU A O 1
ATOM 1337 N N . ILE A 1 165 ? 0.145 -7.985 -5.914 1.00 90.88 165 ILE A N 1
ATOM 1338 C CA . ILE A 1 165 ? 0.176 -9.283 -5.228 1.00 90.88 165 ILE A CA 1
ATOM 1339 C C . ILE A 1 165 ? 1.232 -9.294 -4.117 1.00 90.88 165 ILE A C 1
ATOM 1341 O O . ILE A 1 165 ? 0.957 -9.766 -3.015 1.00 90.88 165 ILE A O 1
ATOM 1345 N N . LEU A 1 166 ? 2.438 -8.784 -4.378 1.00 91.19 166 LEU A N 1
ATOM 1346 C CA . LEU A 1 166 ? 3.521 -8.765 -3.392 1.00 91.19 166 LEU A CA 1
ATOM 1347 C C . LEU A 1 166 ? 3.206 -7.849 -2.201 1.00 91.19 166 LEU A C 1
ATOM 1349 O O . LEU A 1 166 ? 3.485 -8.209 -1.053 1.00 91.19 166 LEU A O 1
ATOM 1353 N N . VAL A 1 167 ? 2.601 -6.689 -2.455 1.00 90.19 167 VAL A N 1
ATOM 1354 C CA . VAL A 1 167 ? 2.173 -5.748 -1.412 1.00 90.19 167 VAL A CA 1
ATOM 1355 C C . VAL A 1 167 ? 1.059 -6.356 -0.557 1.00 90.19 167 VAL A C 1
ATOM 1357 O O . VAL A 1 167 ? 1.151 -6.334 0.674 1.00 90.19 167 VAL A O 1
ATOM 1360 N N . ASP A 1 168 ? 0.055 -6.972 -1.179 1.00 90.94 168 ASP A N 1
ATOM 1361 C CA . ASP A 1 168 ? -1.046 -7.616 -0.461 1.00 90.94 168 ASP A CA 1
ATOM 1362 C C . ASP A 1 168 ? -0.561 -8.841 0.335 1.00 90.94 168 ASP A C 1
ATOM 1364 O O . ASP A 1 168 ? -0.949 -9.028 1.491 1.00 90.94 168 ASP A O 1
ATOM 1368 N N . LEU A 1 169 ? 0.368 -9.635 -0.214 1.00 93.06 169 LEU A N 1
ATOM 1369 C CA . LEU A 1 169 ? 1.028 -10.724 0.516 1.00 93.06 169 LEU A CA 1
ATOM 1370 C C . LEU A 1 169 ? 1.803 -10.211 1.733 1.00 93.06 169 LEU A C 1
ATOM 1372 O O . LEU A 1 169 ? 1.728 -10.811 2.806 1.00 93.06 169 LEU A O 1
ATOM 1376 N N . SER A 1 170 ? 2.508 -9.085 1.603 1.00 92.69 170 SER A N 1
ATOM 1377 C CA . SER A 1 170 ? 3.184 -8.439 2.732 1.00 92.69 170 SER A CA 1
ATOM 1378 C C . SER A 1 170 ? 2.190 -8.039 3.829 1.00 92.69 170 SER A C 1
ATOM 1380 O O . SER A 1 170 ? 2.422 -8.303 5.014 1.00 92.69 170 SER A O 1
ATOM 1382 N N . ALA A 1 171 ? 1.035 -7.473 3.463 1.00 92.31 171 ALA A N 1
ATOM 1383 C CA . ALA A 1 171 ? -0.028 -7.170 4.420 1.00 92.31 171 ALA A CA 1
ATOM 1384 C C . ALA A 1 171 ? -0.568 -8.442 5.099 1.00 92.31 171 ALA A C 1
ATOM 1386 O O . ALA A 1 171 ? -0.720 -8.466 6.322 1.00 92.31 171 ALA A O 1
ATOM 1387 N N . ILE A 1 172 ? -0.783 -9.527 4.348 1.00 94.06 172 ILE A N 1
ATOM 1388 C CA . ILE A 1 172 ? -1.221 -10.821 4.894 1.00 94.06 172 ILE A CA 1
ATOM 1389 C C . ILE A 1 172 ? -0.199 -11.376 5.893 1.00 94.06 172 ILE A C 1
ATOM 1391 O O . ILE A 1 172 ? -0.584 -11.778 6.992 1.00 94.06 172 ILE A O 1
ATOM 1395 N N . PHE A 1 173 ? 1.097 -11.373 5.568 1.00 95.88 173 PHE A N 1
ATOM 1396 C CA . PHE A 1 173 ? 2.136 -11.856 6.483 1.00 95.88 173 PHE A CA 1
ATOM 1397 C C . PHE A 1 173 ? 2.240 -11.010 7.754 1.00 95.88 173 PHE A C 1
ATOM 1399 O O . PHE A 1 173 ? 2.423 -11.560 8.845 1.00 95.88 173 PHE A O 1
ATOM 1406 N N . ASN A 1 174 ? 2.058 -9.693 7.651 1.00 94.88 174 ASN A N 1
ATOM 1407 C CA . ASN A 1 174 ? 2.000 -8.812 8.815 1.00 94.88 174 ASN A CA 1
ATOM 1408 C C . ASN A 1 174 ? 0.783 -9.120 9.698 1.00 94.88 174 ASN A C 1
ATOM 1410 O O . ASN A 1 174 ? 0.926 -9.290 10.911 1.00 94.88 174 ASN A O 1
ATOM 1414 N N . LEU A 1 175 ? -0.404 -9.280 9.104 1.00 96.00 175 LEU A N 1
ATOM 1415 C CA . LEU A 1 175 ? -1.618 -9.668 9.829 1.00 96.00 175 LEU A CA 1
ATOM 1416 C C . LEU A 1 175 ? -1.483 -11.042 10.488 1.00 96.00 175 LEU A C 1
ATOM 1418 O O . LEU A 1 175 ? -1.894 -11.212 11.637 1.00 96.00 175 LEU A O 1
ATOM 1422 N N . PHE A 1 176 ? -0.878 -12.006 9.793 1.00 96.00 176 PHE A N 1
ATOM 1423 C CA . PHE A 1 176 ? -0.596 -13.330 10.334 1.00 96.00 176 PHE A CA 1
ATOM 1424 C C . PHE A 1 176 ? 0.352 -13.246 11.534 1.00 96.00 176 PHE A C 1
ATOM 1426 O O . PHE A 1 176 ? 0.054 -13.798 12.591 1.00 96.00 176 PHE A O 1
ATOM 1433 N N . SER A 1 177 ? 1.436 -12.477 11.415 1.00 96.00 177 SER A N 1
ATOM 1434 C CA . SER A 1 177 ? 2.393 -12.246 12.503 1.00 96.00 177 SER A CA 1
ATOM 1435 C C . SER A 1 177 ? 1.721 -11.619 13.727 1.00 96.00 177 SER A C 1
ATOM 1437 O O . SER A 1 177 ? 1.915 -12.075 14.854 1.00 96.00 177 SER A O 1
ATOM 1439 N N . ILE A 1 178 ? 0.856 -10.622 13.519 1.00 95.88 178 ILE A N 1
ATOM 1440 C CA . ILE A 1 178 ? 0.068 -10.011 14.597 1.00 95.88 178 ILE A CA 1
ATOM 1441 C C . ILE A 1 178 ? -0.906 -11.027 15.195 1.00 95.88 178 ILE A C 1
ATOM 1443 O O . ILE A 1 178 ? -1.040 -11.085 16.411 1.00 95.88 178 ILE A O 1
ATOM 1447 N N . GLY A 1 179 ? -1.546 -11.865 14.379 1.00 95.56 179 GLY A N 1
ATOM 1448 C CA . GLY A 1 179 ? -2.446 -12.921 14.843 1.00 95.56 179 GLY A CA 1
ATOM 1449 C C . GLY A 1 179 ? -1.755 -14.008 15.672 1.00 95.56 179 GLY A C 1
ATOM 1450 O O . GLY A 1 179 ? -2.385 -14.569 16.571 1.00 95.56 179 GLY A O 1
ATOM 1451 N N . LEU A 1 180 ? -0.472 -14.280 15.415 1.00 96.31 180 LEU A N 1
ATOM 1452 C CA . LEU A 1 180 ? 0.345 -15.174 16.238 1.00 96.31 180 LEU A CA 1
ATOM 1453 C C . LEU A 1 180 ? 0.691 -14.556 17.600 1.00 96.31 180 LEU A C 1
ATOM 1455 O O . LEU A 1 180 ? 0.727 -15.274 18.596 1.00 96.31 180 LEU A O 1
ATOM 1459 N N . ILE A 1 181 ? 0.922 -13.240 17.653 1.00 95.31 181 ILE A N 1
ATOM 1460 C CA . ILE A 1 181 ? 1.281 -12.522 18.887 1.00 95.31 181 ILE A CA 1
ATOM 1461 C C . ILE A 1 181 ? 0.038 -12.198 19.731 1.00 95.31 181 ILE A C 1
ATOM 1463 O O . ILE A 1 181 ? 0.018 -12.451 20.933 1.00 95.31 181 ILE A O 1
ATOM 1467 N N . ASP A 1 182 ? -0.990 -11.607 19.119 1.00 93.69 182 ASP A N 1
ATOM 1468 C CA . ASP A 1 182 ? -2.207 -1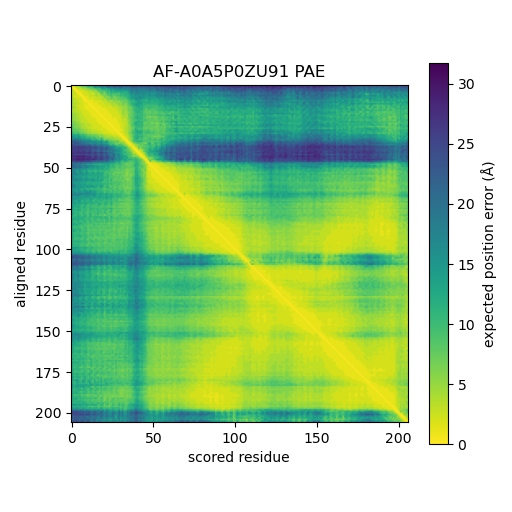1.139 19.779 1.00 93.69 182 ASP A CA 1
ATOM 1469 C C . ASP A 1 182 ? -3.397 -11.054 18.802 1.00 93.69 182 ASP A C 1
ATOM 1471 O O . ASP A 1 182 ? -3.616 -10.063 18.095 1.00 93.69 182 ASP A O 1
ATOM 1475 N N . LYS A 1 183 ? -4.244 -12.091 18.830 1.00 93.62 183 LYS A N 1
ATOM 1476 C CA . LYS A 1 183 ? -5.456 -12.197 17.997 1.00 93.62 183 LYS A CA 1
ATOM 1477 C C . LYS A 1 183 ? -6.458 -11.060 18.217 1.00 93.62 183 LYS A C 1
ATOM 1479 O O . LYS A 1 183 ? -7.273 -10.797 17.334 1.00 93.62 183 LYS A O 1
ATOM 1484 N N . THR A 1 184 ? -6.436 -10.390 19.372 1.00 93.56 184 THR A N 1
ATOM 1485 C CA . THR A 1 184 ? -7.391 -9.310 19.673 1.00 93.56 184 THR A CA 1
ATOM 1486 C C . THR A 1 184 ? -7.091 -8.036 18.884 1.00 93.56 184 THR A C 1
ATOM 1488 O O . THR A 1 184 ? -7.999 -7.246 18.628 1.00 93.56 184 THR A O 1
ATOM 1491 N N . LYS A 1 185 ? -5.841 -7.869 18.431 1.00 94.38 185 LYS A N 1
ATOM 1492 C CA . LYS A 1 185 ? -5.372 -6.697 17.678 1.00 94.38 185 LYS A CA 1
ATOM 1493 C C . LYS A 1 185 ? -5.493 -6.839 16.167 1.00 94.38 185 LYS A C 1
ATOM 1495 O O . LYS A 1 185 ? -5.346 -5.843 15.464 1.00 94.38 185 LYS A O 1
ATOM 1500 N N . VAL A 1 186 ? -5.810 -8.031 15.662 1.00 96.00 186 VAL A N 1
ATOM 1501 C CA . VAL A 1 186 ? -5.949 -8.287 14.220 1.00 96.00 186 VAL A CA 1
ATOM 1502 C C . VAL A 1 186 ? -6.944 -7.327 13.549 1.00 96.00 186 VAL A C 1
ATOM 1504 O O . VAL A 1 186 ? -6.565 -6.739 12.542 1.00 96.00 186 VAL A O 1
ATOM 1507 N N . PRO A 1 187 ? -8.150 -7.052 14.092 1.00 95.75 187 PRO A N 1
ATOM 1508 C CA . PRO A 1 187 ? -9.073 -6.114 13.447 1.00 95.75 187 PRO A CA 1
ATOM 1509 C C . PRO A 1 187 ? -8.513 -4.691 13.339 1.00 95.75 187 PRO A C 1
ATOM 1511 O O . PRO A 1 187 ? -8.691 -4.033 12.320 1.00 95.75 187 PRO A O 1
ATOM 1514 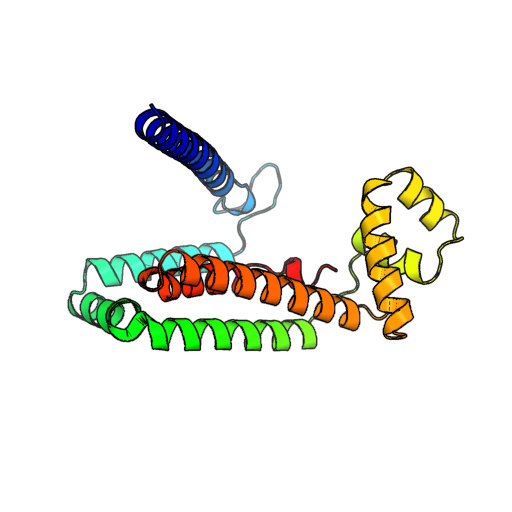N N . LEU A 1 188 ? -7.798 -4.222 14.368 1.00 94.44 188 LEU A N 1
ATOM 1515 C CA . LEU A 1 188 ? -7.132 -2.919 14.328 1.00 94.44 188 LEU A CA 1
ATOM 1516 C C . LEU A 1 188 ? -6.033 -2.900 13.259 1.00 94.44 188 LEU A C 1
ATOM 1518 O O . LEU A 1 188 ? -5.941 -1.949 12.490 1.00 94.44 188 LEU A O 1
ATOM 1522 N N . ALA A 1 189 ? -5.230 -3.961 13.185 1.00 95.06 189 ALA A N 1
ATOM 1523 C CA . ALA A 1 189 ? -4.187 -4.093 12.176 1.00 95.06 189 ALA A CA 1
ATOM 1524 C C . ALA A 1 189 ? -4.760 -4.120 10.751 1.00 95.06 189 ALA A C 1
ATOM 1526 O O . ALA A 1 189 ? -4.207 -3.482 9.862 1.00 95.06 189 ALA A O 1
ATOM 1527 N N . MET A 1 190 ? -5.898 -4.787 10.538 1.00 96.38 190 MET A N 1
ATOM 1528 C CA . MET A 1 190 ? -6.598 -4.798 9.249 1.00 96.38 190 MET A CA 1
ATOM 1529 C C . MET A 1 190 ? -7.037 -3.394 8.832 1.00 96.38 190 MET A C 1
ATOM 1531 O O . MET A 1 190 ? -6.840 -3.028 7.679 1.00 96.38 190 MET A O 1
ATOM 1535 N N . TYR A 1 191 ? -7.563 -2.583 9.757 1.00 95.38 191 TYR A N 1
ATOM 1536 C CA . TYR A 1 191 ? -7.880 -1.183 9.461 1.00 95.38 191 TYR A CA 1
ATOM 1537 C C . TYR A 1 191 ? -6.647 -0.374 9.067 1.00 95.38 191 TYR A C 1
ATOM 1539 O O . TYR A 1 191 ? -6.705 0.385 8.104 1.00 95.38 191 TYR A O 1
ATOM 1547 N N . LEU A 1 192 ? -5.538 -0.541 9.791 1.00 92.94 192 LEU A N 1
ATOM 1548 C CA . LEU A 1 192 ? -4.293 0.165 9.487 1.00 92.94 192 LEU A CA 1
ATOM 1549 C C . LEU A 1 192 ? -3.738 -0.236 8.115 1.00 92.94 192 LEU A C 1
ATOM 1551 O O . LEU A 1 192 ? -3.373 0.640 7.336 1.00 92.94 192 LEU A O 1
ATOM 1555 N N . HIS A 1 193 ? -3.735 -1.531 7.790 1.00 93.00 193 HIS A N 1
ATOM 1556 C CA . HIS A 1 193 ? -3.335 -2.002 6.466 1.00 93.00 193 HIS A CA 1
ATOM 1557 C C . HIS A 1 193 ? -4.274 -1.490 5.375 1.00 93.00 193 HIS A C 1
ATOM 1559 O O . HIS A 1 193 ? -3.790 -0.957 4.389 1.00 93.00 193 HIS A O 1
ATOM 1565 N N . ALA A 1 194 ? -5.593 -1.566 5.560 1.00 93.00 194 ALA A N 1
ATOM 1566 C CA . ALA A 1 194 ? -6.559 -1.062 4.585 1.00 93.00 194 ALA A CA 1
ATOM 1567 C C . ALA A 1 194 ? -6.387 0.448 4.320 1.00 93.00 194 ALA A C 1
ATOM 1569 O O . ALA A 1 194 ? -6.408 0.878 3.170 1.00 93.00 194 ALA A O 1
ATOM 1570 N N . LEU A 1 195 ? -6.152 1.249 5.367 1.00 89.56 195 LEU A N 1
ATOM 1571 C CA . LEU A 1 195 ? -5.843 2.677 5.230 1.00 89.56 195 LEU A CA 1
ATOM 1572 C C . LEU A 1 195 ? -4.526 2.921 4.493 1.00 89.56 195 LEU A C 1
ATOM 1574 O O . LEU A 1 195 ? -4.432 3.860 3.710 1.00 89.56 195 LEU A O 1
ATOM 1578 N N . TRP A 1 196 ? -3.509 2.095 4.732 1.00 86.06 196 TRP A N 1
ATOM 1579 C CA . TRP A 1 196 ? -2.247 2.225 4.014 1.00 86.06 196 TRP A CA 1
ATOM 1580 C C . TRP A 1 196 ? -2.411 1.858 2.538 1.00 86.06 196 TRP A C 1
ATOM 1582 O O . TRP A 1 196 ? -2.036 2.636 1.673 1.00 86.06 196 TRP A O 1
ATOM 1592 N N . LEU A 1 197 ? -3.044 0.719 2.253 1.00 88.12 197 LEU A N 1
ATOM 1593 C CA . LEU A 1 197 ? -3.239 0.186 0.904 1.00 88.12 197 LEU A CA 1
ATOM 1594 C C . LEU A 1 197 ? -4.098 1.103 0.021 1.00 88.12 197 LEU A C 1
ATOM 1596 O O . LEU A 1 197 ? -3.800 1.249 -1.159 1.00 88.12 197 LEU A O 1
ATOM 1600 N N . ILE A 1 198 ? -5.114 1.774 0.578 1.00 84.88 198 ILE A N 1
ATOM 1601 C CA . ILE A 1 198 ? -5.940 2.720 -0.194 1.00 84.88 198 ILE A CA 1
ATOM 1602 C C . ILE A 1 198 ? -5.216 4.044 -0.491 1.00 84.88 198 ILE A C 1
ATOM 1604 O O . ILE A 1 198 ? -5.510 4.697 -1.489 1.00 84.88 198 ILE A O 1
ATOM 1608 N N . LEU A 1 199 ? -4.278 4.458 0.369 1.00 71.81 199 LEU A N 1
ATOM 1609 C CA . LEU A 1 199 ? -3.540 5.720 0.237 1.00 71.81 199 LEU A CA 1
ATOM 1610 C C . LEU A 1 199 ? -2.240 5.587 -0.561 1.00 71.81 199 LEU A C 1
ATOM 1612 O O . LEU A 1 199 ? -1.573 6.597 -0.779 1.00 71.81 199 LEU A O 1
ATOM 1616 N N . PHE A 1 200 ? -1.857 4.376 -0.976 1.00 66.88 200 PHE A N 1
ATOM 1617 C CA . PHE A 1 200 ? -0.573 4.116 -1.623 1.00 66.88 200 PHE A CA 1
ATOM 1618 C C . PHE A 1 200 ? -0.734 3.883 -3.136 1.00 66.88 200 PHE A C 1
ATOM 1620 O O . PHE A 1 200 ? -0.795 2.739 -3.587 1.00 66.88 200 PHE A O 1
ATOM 1627 N N . PRO A 1 201 ? -0.742 4.947 -3.966 1.00 57.25 201 PRO A N 1
ATOM 1628 C CA . PRO A 1 201 ? -0.784 4.808 -5.423 1.00 57.25 201 PRO A CA 1
ATOM 1629 C C . PRO A 1 201 ? 0.486 4.162 -6.005 1.00 57.25 201 PRO A C 1
ATOM 1631 O O . PRO A 1 201 ? 0.486 3.794 -7.175 1.00 57.25 201 PRO A O 1
ATOM 1634 N N . MET A 1 202 ? 1.553 3.972 -5.211 1.00 56.69 202 MET A N 1
ATOM 1635 C CA . MET A 1 202 ? 2.788 3.304 -5.658 1.00 56.69 202 MET A CA 1
ATOM 1636 C C . MET A 1 202 ? 2.624 1.809 -5.964 1.00 56.69 202 MET A C 1
ATOM 1638 O O . MET A 1 202 ? 3.570 1.196 -6.434 1.00 56.69 202 MET A O 1
ATOM 1642 N N . ILE A 1 203 ? 1.440 1.218 -5.769 1.00 58.12 203 ILE A N 1
ATOM 1643 C CA . ILE A 1 203 ? 1.135 -0.115 -6.322 1.00 58.12 203 ILE A CA 1
ATOM 1644 C C . ILE A 1 203 ? 1.244 -0.119 -7.860 1.00 58.12 203 ILE A C 1
ATOM 1646 O O . ILE A 1 203 ? 1.540 -1.154 -8.443 1.00 58.12 203 ILE A O 1
ATOM 1650 N N . LEU A 1 204 ? 1.064 1.042 -8.503 1.00 57.16 204 LEU A N 1
ATOM 1651 C CA . LEU A 1 204 ? 1.237 1.236 -9.948 1.00 57.16 204 LEU A CA 1
ATOM 1652 C C . LEU A 1 204 ? 2.697 1.404 -10.389 1.00 57.16 204 LEU A C 1
ATOM 1654 O O . LEU A 1 204 ? 2.954 1.628 -11.567 1.00 57.16 204 LEU A O 1
ATOM 1658 N N . VAL A 1 205 ? 3.641 1.431 -9.447 1.00 62.16 205 VAL A N 1
ATOM 1659 C CA . VAL A 1 205 ? 5.056 1.649 -9.743 1.00 62.16 205 VAL A CA 1
ATOM 1660 C C . VAL A 1 205 ? 5.788 0.325 -9.507 1.00 62.16 205 VAL A C 1
ATOM 1662 O O . VAL A 1 205 ? 6.049 -0.010 -8.349 1.00 62.16 205 VAL A O 1
ATOM 1665 N N . PRO A 1 206 ? 6.062 -0.454 -10.567 1.00 58.72 206 PRO A N 1
ATOM 1666 C CA . PRO A 1 206 ? 6.732 -1.746 -10.451 1.00 58.72 206 PRO A CA 1
ATOM 1667 C C . PRO A 1 206 ? 8.232 -1.689 -10.136 1.00 58.72 206 PRO A C 1
ATOM 1669 O O . PRO A 1 206 ? 8.868 -0.632 -10.345 1.00 58.72 206 PRO A O 1
#

Sequence (206 aa):
MRQKLFNFSNHSLKVIFYILFTLTFFFALTSPNLILGDNAVTKIGTTAVSTIFLLLAGAIFLLLYVSKTAHKFFYKIFIKNNKITATIFLLIVIVLQIIFVQLTHPAIGFDVGAIHYGLTNPRNINTIGYFSVNPNNVNLLLIQHWFATQFKMTSWLFFDYLTLILVDLSAIFNLFSIGLIDKTKVPLAMYLHALWLILFPMILVP